Protein AF-A0A923TAJ0-F1 (afdb_monomer_lite)

Secondary structure (DSSP, 8-state):
-EEEEEEEEEEEE-S-SEESSGGG-EE-GGGEEEESEEEEETTEEEEE-TTS-EEE-TTSTT-TT----SSS-EEEEETTHHHHHHHHH-TTS-TTTT--SEEEE-S-S---HHHHTT-EEE--TTS-EEEEEEEE----HHHHHHHHT-TT--HHHHHHHHHHHTTTTT-EEEEE--SS-EEEETT-EEEE--

Sequence (194 aa):
MKYLGEIARLQIQRGGLTIGSGPTRYFDPAALLVVDEMFLTTGGACAPAADDSCLLDVHHAAHPFTRSRCENTLCFGFSRHYDALRARFGESFTFGCAAENIIIDGPAPRITQADVAAGLIIETADGPAPLSNVVVAAPCMPSSKFALREPAASTEAIKSAMQFMDHGIRGFYCNFTGPKAVTICRGAKVYASV

pLDDT: mean 93.97, std 4.81, range [74.69, 98.69]

Radius of gyration: 16.15 Å; chains: 1; bounding box: 40×41×42 Å

Structure (mmCIF, N/CA/C/O backbone):
data_AF-A0A923TAJ0-F1
#
_entry.id   AF-A0A923TAJ0-F1
#
loop_
_atom_site.group_PDB
_atom_site.id
_atom_site.type_symbol
_atom_site.label_atom_id
_atom_site.label_alt_id
_atom_site.label_comp_id
_atom_site.label_asym_id
_atom_site.label_entity_id
_atom_site.label_seq_id
_atom_site.pdbx_PDB_ins_code
_atom_site.Cartn_x
_atom_site.Cartn_y
_atom_site.Cartn_z
_atom_site.occupancy
_atom_site.B_iso_or_equiv
_atom_site.auth_seq_id
_atom_site.auth_comp_id
_atom_site.auth_asym_id
_atom_site.auth_atom_id
_atom_site.pdbx_PDB_model_num
ATOM 1 N N . MET A 1 1 ? -12.554 14.409 10.999 1.00 85.88 1 MET A N 1
ATOM 2 C CA . MET 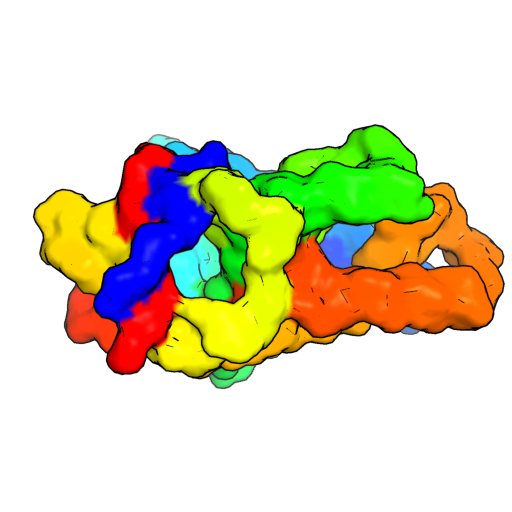A 1 1 ? -12.253 13.228 10.162 1.00 85.88 1 MET A CA 1
ATOM 3 C C . MET A 1 1 ? -12.867 13.432 8.785 1.00 85.88 1 MET A C 1
ATOM 5 O O . MET A 1 1 ? -14.004 13.889 8.716 1.00 85.88 1 MET A O 1
ATOM 9 N N . LYS A 1 2 ? -12.131 13.146 7.706 1.00 95.19 2 LYS A N 1
ATOM 10 C CA . LYS A 1 2 ? -12.600 13.261 6.308 1.00 95.19 2 LYS A CA 1
ATOM 11 C C . LYS A 1 2 ? -12.689 11.863 5.706 1.00 95.19 2 LYS A C 1
ATOM 13 O O . LYS A 1 2 ? -11.705 11.137 5.759 1.00 95.19 2 LYS A O 1
ATOM 18 N N . TYR A 1 3 ? -13.836 11.489 5.147 1.00 97.69 3 TYR A N 1
ATOM 19 C CA . TYR A 1 3 ? -13.997 10.182 4.504 1.00 97.69 3 TYR A CA 1
ATOM 20 C C . TYR A 1 3 ? -13.082 10.054 3.281 1.00 97.69 3 TYR A C 1
ATOM 22 O O . TYR A 1 3 ? -13.038 10.959 2.445 1.00 97.69 3 TYR A O 1
ATOM 30 N N . LEU A 1 4 ? -12.350 8.942 3.193 1.00 98.25 4 LEU A N 1
ATOM 31 C CA . LEU A 1 4 ? -11.430 8.653 2.093 1.00 98.25 4 LEU A CA 1
ATOM 32 C C . LEU A 1 4 ? -11.921 7.523 1.194 1.00 98.25 4 LEU A C 1
ATOM 34 O O . LEU A 1 4 ? -11.573 7.529 0.017 1.00 98.25 4 LEU A O 1
ATOM 38 N N . GLY A 1 5 ? -12.712 6.585 1.717 1.00 98.50 5 GLY A N 1
ATOM 39 C CA . GLY A 1 5 ? -13.169 5.422 0.963 1.00 98.50 5 GLY A CA 1
ATOM 40 C C . GLY A 1 5 ? -13.330 4.170 1.818 1.00 98.50 5 GLY A C 1
ATOM 41 O O . GLY A 1 5 ? -13.371 4.245 3.046 1.00 98.50 5 GLY A O 1
ATOM 42 N N . GLU A 1 6 ? -13.370 3.018 1.158 1.00 98.62 6 GLU A N 1
ATOM 43 C CA . GLU A 1 6 ? -13.444 1.692 1.778 1.00 98.62 6 GLU A CA 1
ATOM 44 C C . GLU A 1 6 ? -12.223 0.853 1.401 1.00 98.62 6 GLU A C 1
ATOM 46 O O . GLU A 1 6 ? -11.610 1.052 0.351 1.00 98.62 6 GLU A O 1
ATOM 51 N N . ILE A 1 7 ? -11.861 -0.120 2.233 1.00 98.69 7 ILE A N 1
ATOM 52 C CA . ILE A 1 7 ? -10.794 -1.066 1.900 1.00 98.69 7 ILE A CA 1
ATOM 53 C C . ILE A 1 7 ? -11.249 -1.958 0.741 1.00 98.69 7 ILE A C 1
ATOM 55 O O . ILE A 1 7 ? -12.083 -2.843 0.911 1.00 98.69 7 ILE A O 1
ATOM 59 N N . ALA A 1 8 ? -10.655 -1.780 -0.434 1.00 98.31 8 ALA A N 1
ATOM 60 C CA . ALA A 1 8 ? -10.926 -2.598 -1.612 1.00 98.31 8 ALA A CA 1
ATOM 61 C C . ALA A 1 8 ? -10.090 -3.882 -1.648 1.00 98.31 8 ALA A C 1
ATOM 63 O O . ALA A 1 8 ? -10.518 -4.890 -2.213 1.00 98.31 8 ALA A O 1
ATOM 64 N N . ARG A 1 9 ? -8.891 -3.862 -1.055 1.00 98.38 9 ARG A N 1
ATOM 65 C CA . ARG A 1 9 ? -8.019 -5.037 -0.959 1.00 98.38 9 ARG A CA 1
ATOM 66 C C . ARG A 1 9 ? -7.132 -4.979 0.274 1.00 98.38 9 ARG A C 1
ATOM 68 O O . ARG A 1 9 ? -6.585 -3.925 0.597 1.00 98.38 9 ARG A O 1
ATOM 75 N N . LEU A 1 10 ? -6.945 -6.152 0.870 1.00 98.50 10 LEU A N 1
ATOM 76 C CA . LEU A 1 10 ? -5.897 -6.441 1.834 1.00 98.50 10 LEU A CA 1
ATOM 77 C C . LEU A 1 10 ? -4.928 -7.460 1.239 1.00 98.50 10 LEU A C 1
ATOM 79 O O . LEU A 1 10 ? -5.324 -8.350 0.482 1.00 98.50 10 LEU A O 1
ATOM 83 N N . GLN A 1 11 ? -3.650 -7.322 1.564 1.00 97.88 11 GLN A N 1
ATOM 84 C CA . GLN A 1 11 ? -2.633 -8.297 1.194 1.00 97.88 11 GLN A CA 1
ATOM 85 C C . GLN A 1 11 ? -1.453 -8.264 2.169 1.00 97.88 11 GLN A C 1
ATOM 87 O O . GLN A 1 11 ? -1.118 -7.228 2.745 1.00 97.88 11 GLN A O 1
ATOM 92 N N . ILE A 1 12 ? -0.802 -9.410 2.328 1.00 96.88 12 ILE A N 1
ATOM 93 C CA . ILE A 1 12 ? 0.436 -9.552 3.094 1.00 96.88 12 ILE A CA 1
ATOM 94 C C . ILE A 1 12 ? 1.600 -9.865 2.158 1.00 96.88 12 ILE A C 1
ATOM 96 O O . ILE A 1 12 ? 1.469 -10.606 1.179 1.00 96.88 12 ILE A O 1
ATOM 100 N N . GLN A 1 13 ? 2.764 -9.308 2.464 1.00 96.31 13 GLN A N 1
ATOM 101 C CA . GLN A 1 13 ? 4.005 -9.594 1.770 1.00 96.31 13 GLN A CA 1
ATOM 102 C C . GLN A 1 13 ? 4.762 -10.686 2.530 1.00 96.31 13 GLN A C 1
ATOM 104 O O . GLN A 1 13 ? 5.346 -10.431 3.573 1.00 96.31 13 GLN A O 1
ATOM 109 N N . ARG A 1 14 ? 4.809 -11.907 1.991 1.00 94.94 14 ARG A N 1
ATOM 110 C CA . ARG A 1 14 ? 5.393 -13.080 2.679 1.00 94.94 14 ARG A CA 1
ATOM 111 C C . ARG A 1 14 ? 6.926 -13.142 2.638 1.00 94.94 14 ARG A C 1
ATOM 113 O O . ARG A 1 14 ? 7.536 -14.040 3.206 1.00 94.94 14 ARG A O 1
ATOM 120 N N . GLY A 1 15 ? 7.564 -12.240 1.897 1.00 94.00 15 GLY A N 1
ATOM 121 C CA . GLY A 1 15 ? 9.004 -12.264 1.662 1.00 94.00 15 GLY A CA 1
ATOM 122 C C . GLY A 1 15 ? 9.500 -11.024 0.927 1.00 94.00 15 GLY A C 1
ATOM 123 O O . GLY A 1 15 ? 8.744 -10.104 0.630 1.00 94.00 15 GLY A O 1
ATOM 124 N N . GLY A 1 16 ? 10.799 -10.965 0.641 1.00 92.81 16 GLY A N 1
ATOM 125 C CA . GLY A 1 16 ? 11.367 -9.846 -0.111 1.00 92.81 16 GLY A CA 1
ATOM 126 C C . GLY A 1 16 ? 10.893 -9.838 -1.566 1.00 92.81 16 GLY A C 1
ATOM 127 O O . GLY A 1 16 ? 10.978 -10.858 -2.237 1.00 92.81 16 GLY A O 1
ATOM 128 N N . LEU A 1 17 ? 10.466 -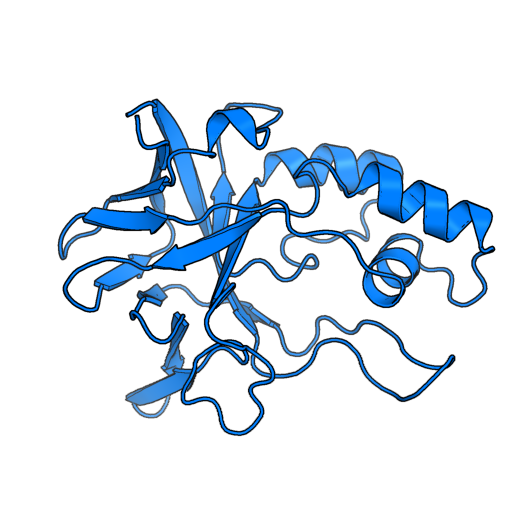8.676 -2.067 1.00 93.62 17 LEU A N 1
ATOM 129 C CA . LEU A 1 17 ? 10.053 -8.510 -3.471 1.00 93.62 17 LEU A CA 1
ATOM 130 C C . LEU A 1 17 ? 11.205 -8.143 -4.402 1.00 93.62 17 LEU A C 1
ATOM 132 O O . LEU A 1 17 ? 11.042 -8.132 -5.611 1.00 93.62 17 LEU A O 1
ATOM 136 N N . THR A 1 18 ? 12.373 -7.795 -3.860 1.00 92.44 18 THR A N 1
ATOM 137 C CA . THR A 1 18 ? 13.578 -7.573 -4.666 1.00 92.44 18 THR A CA 1
ATOM 138 C C . THR A 1 18 ? 14.440 -8.825 -4.629 1.00 92.44 18 THR A C 1
ATOM 140 O O . THR A 1 18 ? 15.039 -9.133 -3.595 1.00 92.44 18 THR A O 1
ATOM 143 N N . ILE A 1 19 ? 14.513 -9.515 -5.762 1.00 91.56 19 ILE A N 1
ATOM 144 C CA . ILE A 1 19 ? 15.234 -10.774 -5.942 1.00 91.56 19 ILE A CA 1
ATOM 145 C C . ILE A 1 19 ? 16.579 -10.503 -6.621 1.00 91.56 19 ILE A C 1
ATOM 147 O O . ILE A 1 19 ? 16.687 -9.614 -7.463 1.00 91.56 19 ILE A O 1
ATOM 151 N N . GLY A 1 20 ? 17.614 -11.261 -6.251 1.00 90.69 20 GLY A N 1
ATOM 152 C CA . GLY A 1 20 ? 18.967 -11.136 -6.806 1.00 90.69 20 GLY A CA 1
ATOM 153 C C . GLY A 1 20 ? 19.894 -10.190 -6.030 1.00 90.69 20 GLY A C 1
ATOM 154 O O . GLY A 1 20 ? 19.606 -9.756 -4.910 1.00 90.69 20 GLY A O 1
ATOM 155 N N . SER A 1 21 ? 21.051 -9.871 -6.616 1.00 87.19 21 SER A N 1
ATOM 156 C CA . SER A 1 21 ? 22.113 -9.083 -5.977 1.00 87.19 21 SER A CA 1
ATOM 157 C C . SER A 1 21 ? 22.723 -8.050 -6.933 1.00 87.19 21 SER A C 1
ATOM 159 O O . SER A 1 21 ? 22.729 -8.216 -8.147 1.00 87.19 21 SER A O 1
ATOM 161 N N . GLY A 1 22 ? 23.198 -6.930 -6.377 1.00 84.56 22 GLY A N 1
ATOM 162 C CA . GLY A 1 22 ? 23.819 -5.856 -7.157 1.00 84.56 22 GLY A CA 1
ATOM 163 C C . GLY A 1 22 ? 22.955 -5.370 -8.341 1.00 84.56 22 GLY A C 1
ATOM 164 O O . GLY A 1 22 ? 21.778 -5.058 -8.135 1.00 84.56 22 GLY A O 1
ATOM 165 N N . PRO A 1 23 ? 23.517 -5.277 -9.562 1.00 80.75 23 PRO A N 1
ATOM 166 C CA . PRO A 1 23 ? 22.832 -4.721 -10.730 1.00 80.75 23 PRO A CA 1
ATOM 167 C C . PRO A 1 23 ? 21.787 -5.657 -11.355 1.00 80.75 23 PRO A C 1
ATOM 169 O O . PRO A 1 23 ? 20.963 -5.188 -12.138 1.00 80.75 23 PRO A O 1
ATOM 172 N N . THR A 1 24 ? 21.785 -6.951 -11.014 1.00 84.31 24 THR A N 1
ATOM 173 C CA . THR A 1 24 ? 20.827 -7.940 -11.545 1.00 84.31 24 THR A CA 1
ATOM 174 C C . THR A 1 24 ? 19.555 -8.047 -10.705 1.00 84.31 24 THR A C 1
ATOM 176 O O . THR A 1 24 ? 18.713 -8.906 -10.958 1.00 84.31 24 THR A O 1
ATOM 179 N N . ARG A 1 25 ? 19.397 -7.174 -9.699 1.00 89.50 25 ARG A N 1
ATOM 180 C CA . ARG A 1 25 ? 18.191 -7.120 -8.872 1.00 89.50 25 ARG A CA 1
ATOM 181 C C . ARG A 1 25 ? 16.963 -6.783 -9.711 1.00 89.50 25 ARG A C 1
ATOM 183 O O . ARG A 1 25 ? 16.969 -5.791 -10.439 1.00 89.50 25 ARG A O 1
ATOM 190 N N . TYR A 1 26 ? 15.896 -7.546 -9.522 1.00 90.31 26 TYR A N 1
ATOM 191 C CA . TYR A 1 26 ? 14.595 -7.294 -10.136 1.00 90.31 26 TYR A CA 1
ATOM 192 C C . TYR A 1 26 ? 13.481 -7.374 -9.096 1.00 90.31 26 TYR A C 1
ATOM 194 O O . TYR A 1 26 ? 13.664 -7.933 -8.014 1.00 90.31 26 TYR A O 1
ATOM 202 N N . PHE A 1 27 ? 12.347 -6.754 -9.412 1.00 92.69 27 PHE A N 1
ATOM 203 C CA . PHE A 1 27 ? 11.163 -6.785 -8.566 1.00 92.69 27 PHE A CA 1
ATOM 204 C C . PHE A 1 27 ? 10.224 -7.907 -9.022 1.00 92.69 27 PHE A C 1
ATOM 206 O O . PHE A 1 27 ? 9.927 -8.007 -10.212 1.00 92.69 27 PHE A O 1
ATOM 213 N N . ASP A 1 28 ? 9.766 -8.723 -8.078 1.00 92.69 28 ASP A N 1
ATOM 214 C CA . ASP A 1 28 ? 8.832 -9.826 -8.290 1.00 92.69 28 ASP A CA 1
ATOM 215 C C . ASP A 1 28 ? 7.687 -9.752 -7.261 1.00 92.69 28 ASP A C 1
ATOM 217 O O . ASP A 1 28 ? 7.936 -9.912 -6.061 1.00 92.69 28 ASP A O 1
ATOM 221 N N . PRO A 1 29 ? 6.433 -9.510 -7.694 1.00 94.06 29 PRO A N 1
ATOM 222 C CA . PRO A 1 29 ? 5.281 -9.437 -6.803 1.00 94.06 29 PRO A CA 1
ATOM 223 C C . PRO A 1 29 ? 4.780 -10.805 -6.302 1.00 94.06 29 PRO A C 1
ATOM 225 O O . PRO A 1 29 ? 3.841 -10.829 -5.511 1.00 94.06 29 PRO A O 1
ATOM 228 N N . ALA A 1 30 ? 5.362 -11.942 -6.707 1.00 94.50 30 ALA A N 1
ATOM 229 C CA . ALA A 1 30 ? 4.846 -13.281 -6.388 1.00 94.50 30 ALA A CA 1
ATOM 230 C C . ALA A 1 30 ? 4.731 -13.594 -4.879 1.00 94.50 30 ALA A C 1
ATOM 232 O O . ALA A 1 30 ? 3.941 -14.450 -4.470 1.00 94.50 30 ALA A O 1
ATOM 233 N N . ALA A 1 31 ? 5.494 -12.906 -4.022 1.00 94.94 31 ALA A N 1
ATOM 234 C CA . ALA A 1 31 ? 5.396 -13.086 -2.572 1.00 94.94 31 ALA A CA 1
ATOM 235 C C . ALA A 1 31 ? 4.168 -12.395 -1.945 1.00 94.94 31 ALA A C 1
ATOM 237 O O . ALA A 1 31 ? 3.860 -12.672 -0.782 1.00 94.94 31 ALA A O 1
ATOM 238 N N . LEU A 1 32 ? 3.459 -11.538 -2.686 1.00 97.06 32 LEU A N 1
ATOM 239 C CA . LEU A 1 32 ? 2.220 -10.903 -2.242 1.00 97.06 32 LEU A CA 1
ATOM 240 C C . LEU A 1 32 ? 1.083 -11.928 -2.212 1.00 97.06 32 LEU A C 1
ATOM 242 O O . LEU A 1 32 ? 0.883 -12.683 -3.163 1.00 97.06 32 LEU A O 1
ATOM 246 N N . LEU A 1 33 ? 0.334 -11.951 -1.115 1.00 96.62 33 LEU A N 1
ATOM 247 C CA . LEU A 1 33 ? -0.833 -12.805 -0.938 1.00 96.62 33 LEU A CA 1
ATOM 248 C C . LEU A 1 33 ? -2.028 -11.941 -0.551 1.00 96.62 33 LEU A C 1
ATOM 250 O O . LEU A 1 33 ? -1.994 -11.268 0.475 1.00 96.62 33 LEU A O 1
ATOM 254 N N . VAL A 1 34 ? -3.071 -11.971 -1.378 1.00 97.31 34 VAL A N 1
ATOM 255 C CA . VAL A 1 34 ? -4.351 -11.318 -1.079 1.00 97.31 34 VAL A CA 1
ATOM 256 C C . VAL A 1 34 ? -5.053 -12.078 0.040 1.00 97.31 34 VAL A C 1
ATOM 258 O O . VAL A 1 34 ? -5.078 -13.307 0.026 1.00 97.31 34 VAL A O 1
ATOM 261 N N . VAL A 1 35 ? -5.622 -11.335 0.986 1.00 96.19 35 VAL A N 1
ATOM 262 C CA . VAL A 1 35 ? -6.356 -11.862 2.142 1.00 96.19 35 VAL A CA 1
ATOM 263 C C . VAL A 1 35 ? -7.665 -11.090 2.312 1.00 96.19 35 VAL A C 1
ATOM 265 O O . VAL A 1 35 ? -7.768 -9.944 1.872 1.00 96.19 35 VAL A O 1
ATOM 268 N N . ASP A 1 36 ? -8.669 -11.708 2.931 1.00 93.56 36 ASP A N 1
ATOM 269 C CA . ASP A 1 36 ? -9.959 -11.052 3.195 1.00 93.56 36 ASP A CA 1
ATOM 270 C C . ASP A 1 36 ? -9.946 -10.227 4.492 1.00 93.56 36 ASP A C 1
ATOM 272 O O . ASP A 1 36 ? -10.652 -9.217 4.603 1.00 93.56 36 ASP A O 1
ATOM 276 N N . GLU A 1 37 ? -9.092 -10.619 5.438 1.00 94.81 37 GLU A N 1
ATOM 277 C CA . GLU A 1 37 ? -8.889 -9.959 6.723 1.00 94.81 37 GLU A CA 1
ATOM 278 C C . GLU A 1 37 ? -7.409 -9.894 7.109 1.00 94.81 37 GLU A C 1
ATOM 280 O O . GLU A 1 37 ? -6.580 -10.690 6.661 1.00 94.81 37 GLU A O 1
ATOM 285 N N . MET A 1 38 ? -7.076 -8.906 7.933 1.00 96.88 38 MET A N 1
ATOM 286 C CA . MET A 1 38 ? -5.723 -8.639 8.399 1.00 96.88 38 MET A CA 1
ATOM 287 C C . MET A 1 38 ? -5.761 -8.191 9.856 1.00 96.88 38 MET A C 1
ATOM 289 O O . MET A 1 38 ? -6.517 -7.296 10.229 1.00 96.88 38 MET A O 1
ATOM 293 N N . PHE A 1 39 ? -4.893 -8.782 10.664 1.00 96.00 39 PHE A N 1
ATOM 294 C CA . PHE A 1 39 ? -4.646 -8.386 12.038 1.00 96.00 39 PHE A CA 1
ATOM 295 C C . PHE A 1 39 ? -3.554 -7.324 12.067 1.00 96.00 39 PHE A C 1
ATOM 297 O O . PHE A 1 39 ? -2.410 -7.565 11.670 1.00 96.00 39 PHE A O 1
ATOM 304 N N . LEU A 1 40 ? -3.903 -6.138 12.554 1.00 96.62 40 LEU A N 1
ATOM 305 C CA . LEU A 1 40 ? -2.953 -5.068 12.804 1.00 96.62 40 LEU A CA 1
ATOM 306 C C . LEU A 1 40 ? -2.459 -5.144 14.244 1.00 96.62 40 LEU A C 1
ATOM 308 O O . LEU A 1 40 ? -3.246 -5.155 15.190 1.00 96.62 40 LEU A O 1
ATOM 312 N N . THR A 1 41 ? -1.141 -5.153 14.406 1.00 94.75 41 THR A N 1
ATOM 313 C CA . THR A 1 41 ? -0.463 -5.052 15.698 1.00 94.75 41 THR A CA 1
ATOM 314 C C . THR A 1 41 ? 0.551 -3.913 15.657 1.00 94.75 41 THR A C 1
ATOM 316 O O . THR A 1 41 ? 0.924 -3.429 14.586 1.00 94.75 41 THR A O 1
ATOM 319 N N . THR A 1 42 ? 1.048 -3.486 16.818 1.00 93.69 42 THR A N 1
ATOM 320 C CA . THR A 1 42 ? 2.152 -2.512 16.881 1.00 93.69 42 THR A CA 1
ATOM 321 C C . THR A 1 42 ? 3.443 -3.055 16.256 1.00 93.69 42 THR A C 1
ATOM 323 O O . THR A 1 42 ? 4.299 -2.278 15.839 1.00 93.69 42 THR A O 1
ATOM 326 N N . GLY A 1 43 ? 3.572 -4.382 16.132 1.00 93.44 43 GLY A N 1
ATOM 327 C CA . GLY A 1 43 ? 4.666 -5.047 15.429 1.00 93.44 43 GLY A CA 1
ATOM 328 C C . GLY A 1 43 ? 4.517 -5.066 13.905 1.00 93.44 43 GLY A C 1
ATOM 329 O O . GLY A 1 43 ? 5.512 -5.302 13.227 1.00 93.44 43 GLY A O 1
ATOM 330 N N . GLY A 1 44 ? 3.325 -4.802 13.361 1.00 95.50 44 GLY A N 1
ATOM 331 C CA . GLY A 1 44 ? 3.005 -4.853 11.930 1.00 95.50 44 GLY A CA 1
ATOM 332 C C . GLY A 1 44 ? 1.747 -5.672 11.627 1.00 95.50 44 GLY A C 1
ATOM 333 O O . GLY A 1 44 ? 0.988 -6.020 12.533 1.00 95.50 44 GLY A O 1
ATOM 334 N N . ALA A 1 45 ? 1.538 -5.989 10.349 1.00 96.94 45 ALA A N 1
ATOM 335 C CA . ALA A 1 45 ? 0.418 -6.814 9.895 1.00 96.94 45 ALA A CA 1
ATOM 336 C C . ALA A 1 45 ? 0.702 -8.319 9.997 1.00 96.94 45 ALA A C 1
ATOM 338 O O . ALA A 1 45 ? 1.819 -8.781 9.742 1.00 96.94 45 ALA A O 1
ATOM 339 N N . CYS A 1 46 ? -0.345 -9.089 10.276 1.00 96.19 46 CYS A N 1
ATOM 340 C CA . CYS A 1 46 ? -0.402 -10.510 9.966 1.00 96.19 46 CYS A CA 1
ATOM 341 C C . CYS A 1 46 ? -1.801 -10.896 9.463 1.00 96.19 46 CYS A C 1
ATOM 343 O O . CYS A 1 46 ? -2.737 -10.103 9.552 1.00 96.19 46 CYS A O 1
ATOM 345 N N . ALA A 1 47 ? -1.945 -12.078 8.877 1.00 95.12 47 ALA A N 1
ATOM 346 C CA . ALA A 1 47 ? -3.227 -12.594 8.404 1.00 95.12 47 ALA A CA 1
ATOM 347 C C . ALA A 1 47 ? -3.399 -14.060 8.819 1.00 95.12 47 ALA A C 1
ATOM 349 O O . ALA A 1 47 ? -2.390 -14.760 8.949 1.00 95.12 47 ALA A O 1
ATOM 350 N N . PRO A 1 48 ? -4.635 -14.541 9.014 1.00 90.62 48 PRO A N 1
ATOM 351 C CA . PRO A 1 48 ? -4.874 -15.946 9.323 1.00 90.62 48 PRO A CA 1
ATOM 352 C C . PRO A 1 48 ? -4.348 -16.861 8.208 1.00 90.62 48 PRO A C 1
ATOM 354 O O . PRO A 1 48 ? -4.460 -16.561 7.015 1.00 90.62 48 PRO A O 1
ATOM 357 N N . ALA A 1 49 ? -3.771 -17.987 8.608 1.00 86.69 49 ALA A N 1
ATOM 358 C CA . ALA A 1 49 ? -3.402 -19.095 7.742 1.00 86.69 49 ALA A CA 1
ATOM 359 C C . ALA A 1 49 ? -4.464 -20.206 7.800 1.00 86.69 49 ALA A C 1
ATOM 361 O O . ALA A 1 49 ? -5.350 -20.201 8.649 1.00 86.69 49 ALA A O 1
ATOM 362 N N . ALA A 1 50 ? -4.353 -21.196 6.911 1.00 82.69 50 ALA A N 1
ATOM 363 C CA . ALA A 1 50 ? -5.272 -22.339 6.880 1.00 82.69 50 ALA A CA 1
ATOM 364 C C . ALA A 1 50 ? -5.112 -23.310 8.070 1.00 82.69 50 ALA A C 1
ATOM 366 O O . ALA A 1 50 ? -5.987 -24.139 8.294 1.00 82.69 50 ALA A O 1
ATOM 367 N N . ASP A 1 51 ? -3.994 -23.241 8.792 1.00 85.56 51 ASP A N 1
ATOM 368 C CA . ASP A 1 51 ? -3.637 -24.108 9.921 1.00 85.56 51 ASP A CA 1
ATOM 369 C C . ASP A 1 51 ? -3.759 -23.392 11.280 1.00 85.56 51 ASP A C 1
ATOM 371 O O . ASP A 1 51 ? -3.043 -23.727 12.222 1.00 85.56 51 ASP A O 1
ATOM 375 N N . ASP A 1 52 ? -4.624 -22.376 11.363 1.00 78.56 52 ASP A N 1
ATOM 376 C CA . ASP A 1 52 ? -4.822 -21.498 12.527 1.00 78.56 52 ASP A CA 1
ATOM 377 C C . ASP A 1 52 ? -3.567 -20.708 12.966 1.00 78.56 52 ASP A C 1
ATOM 379 O O . ASP A 1 52 ? -3.584 -20.007 13.983 1.00 78.56 52 ASP A O 1
ATOM 383 N N . SER A 1 53 ? -2.470 -20.761 12.197 1.00 87.38 53 SER A N 1
ATOM 384 C CA . SER A 1 53 ? -1.304 -19.898 12.407 1.00 87.38 53 SER A CA 1
ATOM 385 C C . SER A 1 53 ? -1.525 -18.482 11.847 1.00 87.38 53 SER A C 1
ATOM 387 O O . SER A 1 53 ? -2.471 -18.235 11.097 1.00 87.38 53 SER A O 1
ATOM 389 N N . CYS A 1 54 ? -0.651 -17.523 12.200 1.00 90.81 54 CYS A N 1
ATOM 390 C CA . CYS A 1 54 ? -0.639 -16.201 11.556 1.00 90.81 54 CYS A CA 1
ATOM 391 C C . CYS A 1 54 ? 0.504 -16.104 10.542 1.00 90.81 54 CYS A C 1
ATOM 393 O O . CYS A 1 54 ? 1.681 -16.250 10.885 1.00 90.81 54 CYS A O 1
ATOM 395 N N . LEU A 1 55 ? 0.166 -15.766 9.301 1.00 94.94 55 LEU A N 1
ATOM 396 C CA . LEU A 1 55 ? 1.120 -15.358 8.282 1.00 94.94 55 LEU A CA 1
ATOM 397 C C . LEU A 1 55 ? 1.556 -13.922 8.565 1.00 94.94 55 LEU A C 1
ATOM 399 O O . LEU A 1 55 ? 0.794 -12.975 8.370 1.00 94.94 55 LEU A O 1
ATOM 403 N N . LEU A 1 56 ? 2.790 -13.761 9.032 1.00 95.88 56 LEU A N 1
ATOM 404 C CA . LEU A 1 56 ? 3.375 -12.448 9.275 1.00 95.88 56 LEU A CA 1
ATOM 405 C C . LEU A 1 56 ? 3.719 -11.762 7.948 1.00 95.88 56 LEU A C 1
ATOM 407 O O . LEU A 1 56 ? 4.310 -12.377 7.058 1.00 95.88 56 LEU A O 1
ATOM 411 N N . ASP A 1 57 ? 3.415 -10.470 7.836 1.00 97.25 57 ASP A N 1
ATOM 412 C CA . ASP A 1 57 ? 4.025 -9.640 6.800 1.00 97.25 57 ASP A CA 1
ATOM 413 C C . ASP A 1 57 ? 5.543 -9.567 7.030 1.00 97.25 57 ASP A C 1
ATOM 415 O O . ASP A 1 57 ? 6.012 -9.539 8.168 1.00 97.25 57 ASP A O 1
ATOM 419 N N . VAL A 1 58 ? 6.343 -9.512 5.968 1.00 95.75 58 VAL A N 1
ATOM 420 C CA . VAL A 1 58 ? 7.806 -9.457 6.071 1.00 95.75 58 VAL A CA 1
ATOM 421 C C . VAL A 1 58 ? 8.295 -8.217 6.819 1.00 95.75 58 VAL A C 1
ATOM 423 O O . VAL A 1 58 ? 9.398 -8.234 7.361 1.00 95.75 58 VAL A O 1
ATOM 426 N N . HIS A 1 59 ? 7.500 -7.144 6.873 1.00 95.56 59 HIS A N 1
ATOM 427 C CA . HIS A 1 59 ? 7.815 -5.943 7.645 1.00 95.56 59 HIS A CA 1
ATOM 428 C C . HIS A 1 59 ? 7.418 -6.053 9.120 1.00 95.56 59 HIS A C 1
ATOM 430 O O . HIS A 1 59 ? 7.787 -5.171 9.902 1.00 95.56 59 HIS A O 1
ATOM 436 N N . HIS A 1 60 ? 6.719 -7.122 9.512 1.00 95.94 60 HIS A N 1
ATOM 437 C CA . HIS A 1 60 ? 6.385 -7.399 10.900 1.00 95.94 60 HIS A CA 1
ATOM 438 C C . HIS A 1 60 ? 7.662 -7.634 11.723 1.00 95.94 60 HIS A C 1
ATOM 440 O O . HIS A 1 60 ? 8.575 -8.344 11.295 1.00 95.94 60 HIS A O 1
ATOM 446 N N . ALA A 1 61 ? 7.726 -7.071 12.930 1.00 94.56 61 ALA A N 1
ATOM 447 C CA . ALA A 1 61 ? 8.907 -7.111 13.799 1.00 94.56 61 ALA A CA 1
ATOM 448 C C . ALA A 1 61 ? 9.361 -8.540 14.152 1.00 94.56 61 ALA A C 1
ATOM 450 O O . ALA A 1 61 ? 10.551 -8.813 14.261 1.00 94.56 61 ALA A O 1
ATOM 451 N N . ALA A 1 62 ? 8.404 -9.456 14.305 1.00 93.62 62 ALA A N 1
ATOM 452 C CA . ALA A 1 62 ? 8.663 -10.868 14.596 1.00 93.62 62 ALA A CA 1
ATOM 453 C C . ALA A 1 62 ? 8.943 -11.738 13.352 1.00 93.62 62 ALA A C 1
ATOM 455 O O . ALA A 1 62 ? 9.177 -12.936 13.494 1.00 93.62 62 ALA A O 1
ATOM 456 N N . HIS A 1 63 ? 8.893 -11.187 12.132 1.00 94.44 63 HIS A N 1
ATOM 457 C CA . HIS A 1 63 ? 9.125 -11.990 10.933 1.00 94.44 63 HIS A CA 1
ATOM 458 C C . HIS A 1 63 ? 10.617 -12.379 10.835 1.00 94.44 63 HIS A C 1
ATOM 460 O O . HIS A 1 63 ? 11.474 -11.495 10.859 1.00 94.44 63 HIS A O 1
ATOM 466 N N . PRO A 1 64 ? 10.972 -13.668 10.656 1.00 92.69 64 PRO A N 1
ATOM 467 C CA . PRO A 1 64 ? 12.362 -14.142 10.742 1.00 92.69 64 PRO A CA 1
ATOM 468 C C . PRO A 1 64 ? 13.292 -13.538 9.681 1.00 92.69 64 PRO A C 1
ATOM 470 O O . PRO A 1 64 ? 14.500 -13.444 9.881 1.00 92.69 64 PRO A O 1
ATOM 473 N N . PHE A 1 65 ? 12.727 -13.106 8.553 1.00 90.88 65 PHE A N 1
ATOM 474 C CA . PHE A 1 65 ? 13.455 -12.445 7.465 1.00 90.88 65 PHE A CA 1
ATOM 475 C C . PHE A 1 65 ? 13.207 -10.934 7.387 1.00 90.88 65 PHE A C 1
ATOM 477 O O . PHE A 1 65 ? 13.455 -10.329 6.340 1.00 90.88 65 PHE A O 1
ATOM 484 N N . THR A 1 66 ? 12.676 -10.321 8.452 1.00 90.88 66 THR A N 1
ATOM 485 C CA . THR A 1 66 ? 12.410 -8.882 8.454 1.00 90.88 66 THR A CA 1
ATOM 486 C C . THR A 1 66 ? 13.691 -8.083 8.250 1.00 90.88 66 THR A C 1
ATOM 488 O O . THR A 1 66 ? 14.753 -8.382 8.795 1.00 90.88 66 THR A O 1
ATOM 491 N N . ARG A 1 67 ? 13.584 -7.042 7.428 1.00 86.00 67 ARG A N 1
ATOM 492 C CA . ARG A 1 67 ? 14.588 -5.972 7.316 1.00 86.00 67 ARG A CA 1
ATOM 493 C C . ARG A 1 67 ? 14.053 -4.649 7.861 1.00 86.00 67 ARG A C 1
ATOM 495 O O . ARG A 1 67 ? 14.734 -3.629 7.767 1.00 86.00 67 ARG A O 1
ATOM 502 N N . SER A 1 68 ? 12.822 -4.662 8.373 1.00 81.06 68 SER A N 1
ATOM 503 C CA . SER A 1 68 ? 12.165 -3.495 8.941 1.00 81.06 68 SER A CA 1
ATOM 504 C C . SER A 1 68 ? 12.862 -3.085 10.232 1.00 81.06 68 SER A C 1
ATOM 506 O O . SER A 1 68 ? 13.284 -3.927 11.021 1.00 81.06 68 SER A O 1
ATOM 508 N N . ARG A 1 69 ? 12.956 -1.774 10.457 1.00 80.06 69 ARG A N 1
ATOM 509 C CA . ARG A 1 69 ? 13.367 -1.183 11.740 1.00 80.06 69 ARG A CA 1
ATOM 510 C C . ARG A 1 69 ? 12.161 -0.726 12.567 1.00 80.06 69 ARG A C 1
ATOM 512 O O . ARG A 1 69 ? 12.296 0.132 13.425 1.00 80.06 69 ARG A O 1
ATOM 519 N N . CYS A 1 70 ? 10.981 -1.267 12.261 1.00 74.69 70 CYS A N 1
ATOM 520 C CA . CYS A 1 70 ? 9.686 -0.912 12.849 1.00 74.69 70 CYS A CA 1
ATOM 521 C C . CYS A 1 70 ? 9.194 0.519 12.556 1.00 74.69 70 CYS A C 1
ATOM 523 O O . CYS A 1 70 ? 8.195 0.949 13.116 1.00 74.69 70 CYS A O 1
ATOM 525 N N . GLU A 1 71 ? 9.843 1.241 11.643 1.00 75.25 71 GLU A N 1
ATOM 526 C CA . GLU A 1 71 ? 9.461 2.611 11.270 1.00 75.25 71 GLU A CA 1
ATOM 527 C C . GLU A 1 71 ? 8.358 2.642 10.199 1.00 75.25 71 GLU A C 1
ATOM 529 O O . GLU A 1 71 ? 7.541 3.548 10.195 1.00 75.25 71 GLU A O 1
ATOM 534 N N . ASN A 1 72 ? 8.277 1.621 9.337 1.00 80.19 72 ASN A N 1
ATOM 535 C CA . ASN A 1 72 ? 7.356 1.552 8.193 1.00 80.19 72 ASN A CA 1
ATOM 536 C C . ASN A 1 72 ? 6.743 0.148 8.093 1.00 80.19 72 ASN A C 1
ATOM 538 O O . ASN A 1 72 ? 7.035 -0.612 7.171 1.00 80.19 72 ASN A O 1
ATOM 542 N N . THR A 1 73 ? 5.980 -0.245 9.112 1.00 90.62 73 THR A N 1
ATOM 543 C CA . THR A 1 73 ? 5.477 -1.624 9.254 1.00 90.62 73 THR A CA 1
ATOM 544 C C . THR A 1 73 ? 4.280 -1.937 8.362 1.00 90.62 73 THR A C 1
ATOM 546 O O . THR A 1 73 ? 3.938 -3.107 8.211 1.00 90.62 73 THR A O 1
ATOM 549 N N . LEU A 1 74 ? 3.652 -0.911 7.782 1.00 96.56 74 LEU A N 1
ATOM 550 C CA . LEU A 1 74 ? 2.515 -1.026 6.877 1.00 96.56 74 LEU A CA 1
ATOM 551 C C . LEU A 1 74 ? 2.690 -0.097 5.681 1.00 96.56 74 LEU A C 1
ATOM 553 O O . LEU A 1 74 ? 3.296 0.972 5.786 1.00 96.56 74 LEU A O 1
ATOM 557 N N . CYS A 1 75 ? 2.083 -0.478 4.562 1.00 97.12 75 CYS A N 1
ATOM 558 C CA . CYS A 1 75 ? 1.917 0.381 3.403 1.00 97.12 75 CYS A CA 1
ATOM 559 C C . CYS A 1 75 ? 0.448 0.450 2.972 1.00 97.12 75 CYS A C 1
ATOM 561 O O . CYS A 1 75 ? -0.242 -0.568 2.952 1.00 97.12 75 CYS A O 1
ATOM 563 N N . PHE A 1 76 ? -0.031 1.630 2.583 1.00 98.44 76 PHE A N 1
ATOM 564 C CA . PHE A 1 76 ? -1.345 1.786 1.968 1.00 98.44 76 PHE A CA 1
ATOM 565 C C . PHE A 1 76 ? -1.295 2.618 0.686 1.00 98.44 76 PHE A C 1
ATOM 567 O O . PHE A 1 76 ? -0.393 3.431 0.482 1.00 98.44 76 PHE A O 1
ATOM 574 N N . GLY A 1 77 ? -2.291 2.429 -0.172 1.00 98.12 77 GLY A N 1
ATOM 575 C CA . GLY A 1 77 ? -2.464 3.168 -1.420 1.00 98.12 77 GLY A CA 1
ATOM 576 C C . GLY A 1 77 ? -3.935 3.349 -1.775 1.00 98.12 77 GLY A C 1
ATOM 577 O O . GLY A 1 77 ? -4.828 2.964 -1.016 1.00 98.12 77 GLY A O 1
ATOM 578 N N . PHE A 1 78 ? -4.190 3.937 -2.943 1.00 98.19 78 PHE A N 1
ATOM 579 C CA . PHE A 1 78 ? -5.541 4.246 -3.408 1.00 98.19 78 PHE A CA 1
ATOM 580 C C . PHE A 1 78 ? -5.807 3.647 -4.781 1.00 98.19 78 PHE A C 1
ATOM 582 O O . PHE A 1 78 ? -4.982 3.753 -5.689 1.00 98.19 78 PHE A O 1
ATOM 589 N N . SER A 1 79 ? -6.998 3.082 -4.961 1.00 97.00 79 SER A N 1
ATOM 590 C CA . SER A 1 79 ? -7.410 2.463 -6.221 1.00 97.00 79 SER A CA 1
ATOM 591 C C . SER A 1 79 ? -7.305 3.423 -7.405 1.00 97.00 79 SER A C 1
ATOM 593 O O . SER A 1 79 ? -6.756 3.066 -8.441 1.00 97.00 79 SER A O 1
ATOM 595 N N . ARG A 1 80 ? -7.742 4.674 -7.224 1.00 96.12 80 ARG A N 1
ATOM 596 C CA . ARG A 1 80 ? -7.741 5.723 -8.251 1.00 96.12 80 ARG A CA 1
ATOM 597 C C . ARG A 1 80 ? -6.341 6.112 -8.713 1.00 96.12 80 ARG A C 1
ATOM 599 O O . ARG A 1 80 ? -6.177 6.621 -9.816 1.00 96.12 80 ARG A O 1
ATOM 606 N N . HIS A 1 81 ? -5.304 5.843 -7.916 1.00 97.25 81 HIS A N 1
ATOM 607 C CA . HIS A 1 81 ? -3.925 6.104 -8.343 1.00 97.25 81 HIS A CA 1
ATOM 608 C C . HIS A 1 81 ? -3.470 5.089 -9.398 1.00 97.25 81 HIS A C 1
ATOM 610 O O . HIS A 1 81 ? -2.612 5.419 -10.219 1.00 97.25 81 HIS A O 1
ATOM 616 N N . TYR A 1 82 ? -4.093 3.904 -9.459 1.00 97.12 82 TYR A N 1
ATOM 617 C CA . TYR A 1 82 ? -3.833 2.932 -10.521 1.00 97.12 82 TYR A CA 1
ATOM 618 C C . TYR A 1 82 ? -4.271 3.426 -11.898 1.00 97.12 82 TYR A C 1
ATOM 620 O O . TYR A 1 82 ? -3.650 3.030 -12.879 1.00 97.12 82 TYR A O 1
ATOM 628 N N . ASP A 1 83 ? -5.255 4.323 -11.993 1.00 94.81 83 ASP A N 1
ATOM 629 C CA . ASP A 1 83 ? -5.650 4.915 -13.276 1.00 94.81 83 ASP A CA 1
ATOM 630 C C . ASP A 1 83 ? -4.486 5.735 -13.862 1.00 94.81 83 ASP A C 1
ATOM 632 O O . ASP A 1 83 ? -4.109 5.567 -15.022 1.00 94.81 83 ASP A O 1
ATOM 636 N N . ALA A 1 84 ? -3.828 6.551 -13.030 1.00 95.06 84 ALA A N 1
ATOM 637 C CA . ALA A 1 84 ? -2.643 7.312 -13.426 1.00 95.06 84 ALA A CA 1
ATOM 638 C C . ALA A 1 84 ? -1.428 6.407 -13.698 1.00 95.06 84 ALA A C 1
ATOM 640 O O . ALA A 1 84 ? -0.697 6.622 -14.668 1.00 95.06 84 ALA A O 1
ATOM 641 N N . LEU A 1 85 ? -1.215 5.380 -12.868 1.00 96.62 85 LEU A N 1
ATOM 642 C CA . LEU A 1 85 ? -0.128 4.415 -13.056 1.00 96.62 85 LEU A CA 1
ATOM 643 C C . LEU A 1 85 ? -0.288 3.642 -14.369 1.00 96.62 85 LEU A C 1
ATOM 645 O O . LEU A 1 85 ? 0.678 3.527 -15.118 1.00 96.62 85 LEU A O 1
ATOM 649 N N . ARG A 1 86 ? -1.496 3.179 -14.702 1.00 96.62 86 ARG A N 1
ATOM 650 C CA . ARG A 1 86 ? -1.781 2.477 -15.964 1.00 96.62 86 ARG A CA 1
ATOM 651 C C . ARG A 1 86 ? -1.718 3.402 -17.166 1.00 96.62 86 ARG A C 1
ATOM 653 O O . ARG A 1 86 ? -1.165 3.010 -18.187 1.00 96.62 86 ARG A O 1
ATOM 660 N N . ALA A 1 87 ? -2.174 4.648 -17.038 1.00 96.19 87 ALA A N 1
ATOM 661 C CA . ALA A 1 87 ? -1.997 5.640 -18.095 1.00 96.19 87 ALA A CA 1
ATOM 662 C C . ALA A 1 87 ? -0.509 5.870 -18.429 1.00 96.19 87 ALA A C 1
ATOM 664 O O . ALA A 1 87 ? -0.167 6.107 -19.586 1.00 96.19 87 ALA A O 1
ATOM 665 N N . ARG A 1 88 ? 0.388 5.775 -17.434 1.00 96.31 88 ARG A N 1
ATOM 666 C CA . ARG A 1 88 ? 1.834 5.968 -17.623 1.00 96.31 88 ARG A CA 1
ATOM 667 C C . ARG A 1 88 ? 2.589 4.702 -18.037 1.00 96.31 88 ARG A C 1
ATOM 669 O O . ARG A 1 88 ? 3.503 4.804 -18.855 1.00 96.31 88 ARG A O 1
ATOM 676 N N . PHE A 1 89 ? 2.262 3.558 -17.440 1.00 95.81 89 PHE A N 1
ATOM 677 C CA . PHE A 1 89 ? 3.038 2.310 -17.509 1.00 95.81 89 PHE A CA 1
ATOM 678 C C . PHE A 1 89 ? 2.301 1.155 -18.212 1.00 95.81 89 PHE A C 1
ATOM 680 O O . PHE A 1 89 ? 2.864 0.079 -18.409 1.00 95.81 89 PHE A O 1
ATOM 687 N N . GLY A 1 90 ? 1.050 1.373 -18.617 1.00 95.44 90 GLY A N 1
ATOM 688 C CA . GLY A 1 90 ? 0.195 0.394 -19.279 1.00 95.44 90 GLY A CA 1
ATOM 689 C C . GLY A 1 90 ? -0.592 -0.505 -18.320 1.00 95.44 90 GLY A C 1
ATOM 690 O O . GLY A 1 90 ? -0.324 -0.589 -17.121 1.00 95.44 90 GLY A O 1
ATOM 691 N N . GLU A 1 91 ? -1.556 -1.235 -18.884 1.00 93.00 91 GLU A N 1
ATOM 692 C CA . GLU A 1 91 ? -2.507 -2.103 -18.161 1.00 93.00 91 GLU A CA 1
ATOM 693 C C . GLU A 1 91 ? -1.855 -3.231 -17.351 1.00 93.00 91 GLU A C 1
ATOM 695 O O . GLU A 1 91 ? -2.425 -3.746 -16.392 1.00 93.00 91 GLU A O 1
ATOM 700 N N . SER A 1 92 ? -0.622 -3.598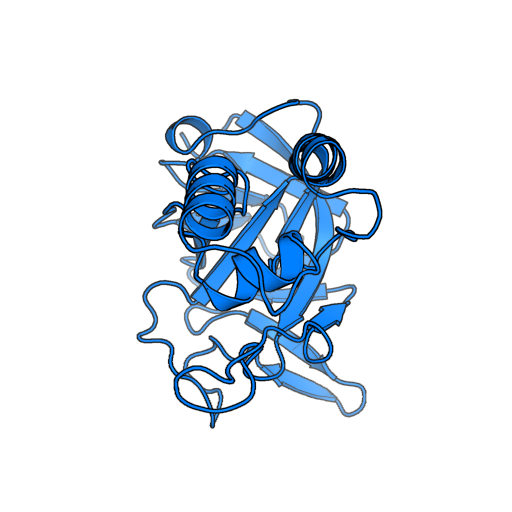 -17.693 1.00 87.94 92 SER A N 1
ATOM 701 C CA . SER A 1 92 ? 0.174 -4.560 -16.928 1.00 87.94 92 SER A CA 1
ATOM 702 C C . SER A 1 92 ? 0.563 -4.078 -15.528 1.00 87.94 92 SER A C 1
ATOM 704 O O . SER A 1 92 ? 1.018 -4.892 -14.727 1.00 87.94 92 SER A O 1
ATOM 706 N N . PHE A 1 93 ? 0.391 -2.790 -15.210 1.00 92.88 93 PHE A N 1
ATOM 707 C CA . PHE A 1 93 ? 0.491 -2.297 -13.839 1.00 92.88 93 PHE A CA 1
ATOM 708 C C . PHE A 1 93 ? -0.784 -2.683 -13.064 1.00 92.88 93 PHE A C 1
ATOM 710 O O . PHE A 1 93 ? -1.752 -1.923 -12.924 1.00 92.88 93 PHE A O 1
ATOM 717 N N . THR A 1 94 ? -0.819 -3.944 -12.634 1.00 92.88 94 THR A N 1
ATOM 718 C CA . THR A 1 94 ? -1.998 -4.581 -12.042 1.00 92.88 94 THR A CA 1
ATOM 719 C C . THR A 1 94 ? -2.260 -4.107 -10.618 1.00 92.88 94 THR A C 1
ATOM 721 O O . THR A 1 94 ? -1.341 -3.820 -9.863 1.00 92.88 94 THR A O 1
ATOM 724 N N . PHE A 1 95 ? -3.525 -4.107 -10.211 1.00 92.88 95 PHE A N 1
ATOM 725 C CA . PHE A 1 95 ? -3.939 -3.716 -8.862 1.00 92.88 95 PHE A CA 1
ATOM 726 C C . PHE A 1 95 ? -3.159 -4.469 -7.762 1.00 92.88 95 PHE A C 1
ATOM 728 O O . PHE A 1 95 ? -3.100 -5.699 -7.797 1.00 92.88 95 PHE A O 1
ATOM 735 N N . GLY A 1 96 ? -2.575 -3.743 -6.804 1.00 95.19 96 GLY A N 1
ATOM 736 C CA . GLY A 1 96 ? -1.785 -4.258 -5.674 1.00 95.19 96 GLY A CA 1
ATOM 737 C C . GLY A 1 96 ? -0.325 -4.607 -5.966 1.00 95.19 96 GLY A C 1
ATOM 738 O O . GLY A 1 96 ? 0.401 -4.992 -5.047 1.00 95.19 96 GLY A O 1
ATOM 739 N N . CYS A 1 97 ? 0.149 -4.470 -7.211 1.00 95.12 97 CYS A N 1
ATOM 740 C CA . CYS A 1 97 ? 1.545 -4.780 -7.539 1.00 95.12 97 CYS A CA 1
ATOM 741 C C . CYS A 1 97 ? 2.546 -3.777 -6.954 1.00 95.12 97 CYS A C 1
ATOM 743 O O . CYS A 1 97 ? 3.744 -4.057 -6.944 1.00 95.12 97 CYS A O 1
ATOM 745 N N . ALA A 1 98 ? 2.083 -2.626 -6.457 1.00 94.00 98 ALA A N 1
ATOM 746 C CA . ALA A 1 98 ? 2.933 -1.682 -5.749 1.00 94.00 98 ALA A CA 1
ATOM 747 C C . ALA A 1 98 ? 3.257 -2.133 -4.314 1.00 94.00 98 ALA A C 1
ATOM 749 O O . ALA A 1 98 ? 4.031 -1.445 -3.655 1.00 94.00 98 ALA A O 1
ATOM 750 N N . ALA A 1 99 ? 2.797 -3.314 -3.878 1.00 95.31 99 ALA A N 1
ATOM 751 C CA . ALA A 1 99 ? 3.094 -3.923 -2.579 1.00 95.31 99 ALA A CA 1
ATOM 752 C C . ALA A 1 99 ? 2.527 -3.153 -1.379 1.00 95.31 99 ALA A C 1
ATOM 754 O O . ALA A 1 99 ? 3.141 -3.078 -0.317 1.00 95.31 99 ALA A O 1
ATOM 755 N N . GLU A 1 100 ? 1.351 -2.564 -1.552 1.00 97.50 100 GLU A N 1
ATOM 756 C CA . GLU A 1 100 ? 0.563 -2.022 -0.453 1.00 97.50 100 GLU A CA 1
ATOM 757 C C . GLU A 1 100 ? -0.007 -3.168 0.382 1.00 97.50 100 GLU A C 1
ATOM 759 O O . GLU A 1 100 ? -0.391 -4.191 -0.170 1.00 97.50 100 GLU A O 1
ATOM 764 N N . ASN A 1 101 ? -0.119 -3.003 1.696 1.00 98.31 101 ASN A N 1
ATOM 765 C CA . ASN A 1 101 ? -0.906 -3.902 2.536 1.00 98.31 101 ASN A CA 1
ATOM 766 C C . ASN A 1 101 ? -2.403 -3.616 2.407 1.00 98.31 101 ASN A C 1
ATOM 768 O O . ASN A 1 101 ? -3.217 -4.536 2.438 1.00 98.31 101 ASN A O 1
ATOM 772 N N . ILE A 1 102 ? -2.753 -2.335 2.266 1.00 98.69 102 ILE A N 1
ATOM 773 C CA . ILE A 1 102 ? -4.128 -1.836 2.264 1.00 98.69 102 ILE A CA 1
ATOM 774 C C . ILE A 1 102 ? -4.338 -0.983 1.013 1.00 98.69 102 ILE A C 1
ATOM 776 O O . ILE A 1 102 ? -3.621 -0.008 0.794 1.00 98.69 102 ILE A O 1
ATOM 780 N N . ILE A 1 103 ? -5.345 -1.303 0.205 1.00 98.62 103 ILE A N 1
ATOM 781 C CA . ILE A 1 103 ? -5.755 -0.453 -0.919 1.00 98.62 103 ILE A CA 1
ATOM 782 C C . ILE A 1 103 ? -7.149 0.084 -0.648 1.00 98.62 103 ILE A C 1
ATOM 784 O O . ILE A 1 103 ? -8.088 -0.687 -0.451 1.00 98.62 103 ILE A O 1
ATOM 788 N N . ILE A 1 104 ? -7.271 1.407 -0.661 1.00 98.69 104 ILE A N 1
ATOM 789 C CA . ILE A 1 104 ? -8.505 2.131 -0.370 1.00 98.69 104 ILE A CA 1
ATOM 790 C C . ILE A 1 104 ? -9.152 2.544 -1.693 1.00 98.69 104 ILE A C 1
ATOM 792 O O . ILE A 1 104 ? -8.507 3.181 -2.527 1.00 98.69 104 ILE A O 1
ATOM 796 N N . ASP A 1 105 ? -10.420 2.199 -1.894 1.00 98.38 105 ASP A N 1
ATOM 797 C CA . ASP A 1 105 ? -11.224 2.715 -2.998 1.00 98.38 105 ASP A CA 1
ATOM 798 C C . ASP A 1 105 ? -12.115 3.855 -2.530 1.00 98.38 105 ASP A C 1
ATOM 800 O O . ASP A 1 105 ? -12.888 3.726 -1.583 1.00 98.38 105 ASP A O 1
ATOM 804 N N . GLY A 1 106 ? -11.963 4.994 -3.194 1.00 97.25 106 GLY A N 1
ATOM 805 C CA . GLY A 1 106 ? -12.508 6.263 -2.758 1.00 97.25 106 GLY A CA 1
ATOM 806 C C . GLY A 1 106 ? -12.920 7.158 -3.920 1.00 97.25 106 GLY A C 1
ATOM 807 O O . GLY A 1 106 ? -12.510 6.941 -5.065 1.00 97.25 106 GLY A O 1
ATOM 808 N N . PRO A 1 107 ? -13.723 8.196 -3.636 1.00 95.19 107 PRO A N 1
ATOM 809 C CA . PRO A 1 107 ? -14.234 9.094 -4.666 1.00 95.19 107 PRO A CA 1
ATOM 810 C C . PRO A 1 107 ? -13.184 10.098 -5.162 1.00 95.19 107 PRO A C 1
ATOM 812 O O . PRO A 1 107 ? -13.313 10.629 -6.262 1.00 95.19 107 PRO A O 1
ATOM 815 N N . ALA A 1 108 ? -12.155 10.394 -4.361 1.00 94.81 108 ALA A N 1
ATOM 816 C CA . ALA A 1 108 ? -11.145 11.379 -4.722 1.00 94.81 108 ALA A CA 1
ATOM 817 C C . ALA A 1 108 ? -10.204 10.821 -5.810 1.00 94.81 108 ALA A C 1
ATOM 819 O O . ALA A 1 108 ? -9.597 9.768 -5.603 1.00 94.81 108 ALA A O 1
ATOM 820 N N . PRO A 1 109 ? -10.004 11.531 -6.937 1.00 92.19 109 PRO A N 1
ATOM 821 C CA . PRO A 1 109 ? -9.128 11.062 -8.013 1.00 92.19 109 PRO A CA 1
ATOM 822 C C . PRO A 1 109 ? -7.648 11.083 -7.609 1.00 92.19 109 PRO A C 1
ATOM 824 O O . PRO A 1 109 ? -6.829 10.354 -8.166 1.00 92.19 109 PRO A O 1
ATOM 827 N N . ARG A 1 110 ? -7.290 11.921 -6.630 1.00 95.44 110 ARG A N 1
ATOM 828 C CA . ARG A 1 110 ? -5.940 12.020 -6.088 1.00 95.44 110 ARG A CA 1
ATOM 829 C C . ARG A 1 110 ? -5.986 12.286 -4.591 1.00 95.44 110 ARG A C 1
ATOM 831 O O . ARG A 1 110 ? -6.771 13.105 -4.126 1.00 95.44 110 ARG A O 1
ATOM 838 N N . ILE A 1 111 ? -5.091 11.609 -3.882 1.00 97.38 111 ILE A N 1
ATOM 839 C CA . ILE A 1 111 ? -4.784 11.822 -2.470 1.00 97.38 111 ILE A CA 1
ATOM 840 C C . ILE A 1 111 ? -3.303 12.178 -2.397 1.00 97.38 111 ILE A C 1
ATOM 842 O O . ILE A 1 111 ? -2.473 11.546 -3.057 1.00 97.38 111 ILE A O 1
ATOM 846 N N . THR A 1 112 ? -2.985 13.227 -1.652 1.00 96.81 112 THR A N 1
ATOM 847 C CA . THR A 1 112 ? -1.626 13.736 -1.469 1.00 96.81 112 THR A CA 1
ATOM 848 C C . THR A 1 112 ? -1.142 13.477 -0.048 1.00 96.81 112 THR A C 1
ATOM 850 O O . THR A 1 112 ? -1.940 13.186 0.836 1.00 96.81 112 THR A O 1
ATOM 853 N N . GLN A 1 113 ? 0.160 13.645 0.202 1.00 96.56 113 GLN A N 1
ATOM 854 C CA . GLN A 1 113 ? 0.710 13.577 1.561 1.00 96.56 113 GLN A CA 1
ATOM 855 C C . GLN A 1 113 ? -0.018 14.519 2.531 1.00 96.56 113 GLN A C 1
ATOM 857 O O . GLN A 1 113 ? -0.231 14.150 3.678 1.00 96.56 113 GLN A O 1
ATOM 862 N N . ALA A 1 114 ? -0.429 15.710 2.086 1.00 96.75 114 ALA A N 1
ATOM 863 C CA . ALA A 1 114 ? -1.126 16.670 2.939 1.00 96.75 114 ALA A CA 1
ATOM 864 C C . ALA A 1 114 ? -2.510 16.167 3.385 1.00 96.75 114 ALA A C 1
ATOM 866 O O . ALA A 1 114 ? -2.914 16.426 4.513 1.00 96.75 114 ALA A O 1
ATOM 867 N N . ASP A 1 115 ? -3.210 15.409 2.535 1.00 97.00 115 ASP A N 1
ATOM 868 C CA . ASP A 1 115 ? -4.528 14.850 2.857 1.00 97.00 115 ASP A CA 1
ATOM 869 C C . ASP A 1 115 ? -4.479 13.793 3.969 1.00 97.00 115 ASP A C 1
ATOM 871 O O . ASP A 1 115 ? -5.491 13.555 4.624 1.00 97.00 115 ASP A O 1
ATOM 875 N N . VAL A 1 116 ? -3.328 13.138 4.155 1.00 97.56 116 VAL A N 1
ATOM 876 C CA . VAL A 1 116 ? -3.155 11.988 5.062 1.00 97.56 116 VAL A CA 1
ATOM 877 C C . VAL A 1 116 ? -2.063 12.202 6.113 1.00 97.56 116 VAL A C 1
ATOM 879 O O . VAL A 1 116 ? -1.764 11.288 6.876 1.00 97.56 116 VAL A O 1
ATOM 882 N N . ALA A 1 117 ? -1.470 13.398 6.185 1.00 96.56 117 ALA A N 1
ATOM 883 C CA . ALA A 1 117 ? -0.338 13.693 7.067 1.00 96.56 117 ALA A CA 1
ATOM 884 C C . ALA A 1 117 ? -0.658 13.451 8.551 1.00 96.56 117 ALA A C 1
ATOM 886 O O . ALA A 1 117 ? 0.206 13.004 9.302 1.00 96.56 117 ALA A O 1
ATOM 887 N N . ALA A 1 118 ? -1.902 13.710 8.962 1.00 96.88 118 ALA A N 1
ATOM 888 C CA . ALA A 1 118 ? -2.373 13.481 10.327 1.00 96.88 118 ALA A CA 1
ATOM 889 C C . ALA A 1 118 ? -2.620 11.993 10.654 1.00 96.88 118 ALA A C 1
ATOM 891 O O . ALA A 1 118 ? -2.902 11.655 11.803 1.00 96.88 118 ALA A O 1
ATOM 892 N N . GLY A 1 119 ? -2.527 11.096 9.669 1.00 97.44 119 GLY A N 1
ATOM 893 C CA . GLY A 1 119 ? -2.857 9.684 9.820 1.00 97.44 119 GLY A CA 1
ATOM 894 C C . GLY A 1 119 ? -4.219 9.303 9.250 1.00 97.44 119 GLY A C 1
ATOM 895 O O . GLY A 1 119 ? -4.946 10.126 8.689 1.00 97.44 119 GLY A O 1
ATOM 896 N N . LEU A 1 120 ? -4.550 8.024 9.406 1.00 98.12 120 LEU A N 1
ATOM 897 C CA . LEU A 1 120 ? -5.826 7.435 9.021 1.00 98.12 120 LEU A CA 1
ATOM 898 C C . LEU A 1 120 ? -6.519 6.815 10.232 1.00 98.12 120 LEU A C 1
ATOM 900 O O . LEU A 1 120 ? -5.874 6.388 11.187 1.00 98.12 120 LEU A O 1
ATOM 904 N N . ILE A 1 121 ? -7.835 6.680 10.142 1.00 98.25 121 ILE A N 1
ATOM 905 C CA . ILE A 1 121 ? -8.637 5.856 11.040 1.00 98.25 121 ILE A CA 1
ATOM 906 C C . ILE A 1 121 ? -9.451 4.900 10.177 1.00 98.25 121 ILE A C 1
ATOM 908 O O . ILE A 1 121 ? -10.182 5.337 9.286 1.00 98.25 121 ILE A O 1
ATOM 912 N N . ILE A 1 122 ? -9.320 3.603 10.445 1.00 98.44 122 ILE A N 1
ATOM 913 C CA . ILE A 1 122 ? -10.153 2.562 9.840 1.00 98.44 122 ILE A CA 1
ATOM 914 C C . ILE A 1 122 ? -11.239 2.180 10.850 1.00 98.44 122 ILE A C 1
ATOM 916 O O . ILE A 1 122 ? -10.941 1.901 12.013 1.00 98.44 122 ILE A O 1
ATOM 920 N N . GLU A 1 123 ? -12.497 2.176 10.421 1.00 97.69 123 GLU A N 1
ATOM 921 C CA . GLU A 1 123 ? -13.614 1.670 11.221 1.00 97.69 123 GLU A CA 1
ATOM 922 C C . GLU A 1 123 ? -13.614 0.141 11.219 1.00 97.69 123 GLU A C 1
ATOM 924 O O . GLU A 1 123 ? -13.615 -0.486 10.160 1.00 97.69 123 GLU A O 1
ATOM 929 N N . THR A 1 124 ? -13.642 -0.465 12.405 1.00 96.25 124 THR A N 1
ATOM 930 C CA . THR A 1 124 ? -13.682 -1.924 12.568 1.00 96.25 124 THR A CA 1
ATOM 931 C C . THR A 1 124 ? -14.709 -2.319 13.625 1.00 96.25 124 THR A C 1
ATOM 933 O O . THR A 1 124 ? -15.146 -1.479 14.417 1.00 96.25 124 THR A O 1
ATOM 936 N N . ALA A 1 125 ? -15.069 -3.603 13.667 1.00 92.00 125 ALA A N 1
ATOM 937 C CA . ALA A 1 125 ? -15.955 -4.141 14.697 1.00 92.00 125 ALA A CA 1
ATOM 938 C C . ALA A 1 125 ? -15.335 -4.091 16.110 1.00 92.00 125 ALA A C 1
ATOM 940 O O . ALA A 1 125 ? -16.061 -3.918 17.088 1.00 92.00 125 ALA A O 1
ATOM 941 N N . ASP A 1 126 ? -14.005 -4.175 16.226 1.00 88.31 126 ASP A N 1
ATOM 942 C CA . ASP A 1 126 ? -13.296 -4.212 17.516 1.00 88.31 126 ASP A CA 1
ATOM 943 C C . ASP A 1 126 ? -12.950 -2.812 18.067 1.00 88.31 126 ASP A C 1
ATOM 945 O O . ASP A 1 126 ? -12.392 -2.690 19.171 1.00 88.31 126 ASP A O 1
ATOM 949 N N . GLY A 1 127 ? -13.260 -1.766 17.292 1.00 90.25 127 GLY A N 1
ATOM 950 C CA . GLY A 1 127 ? -12.950 -0.360 17.555 1.00 90.25 127 GLY A CA 1
ATOM 951 C C . GLY A 1 127 ? -12.174 0.317 16.414 1.00 90.25 127 GLY A C 1
ATOM 952 O O . GLY A 1 127 ? -11.821 -0.319 15.424 1.00 90.25 127 GLY A O 1
ATOM 953 N N . PRO A 1 128 ? -11.896 1.626 16.509 1.00 95.00 128 PRO A N 1
ATOM 954 C CA . PRO A 1 128 ? -11.117 2.317 15.488 1.00 95.00 128 PRO A CA 1
ATOM 955 C C . PRO A 1 128 ? -9.682 1.779 15.436 1.00 95.00 128 PRO A C 1
ATOM 957 O O . PRO A 1 128 ? -9.047 1.584 16.474 1.00 95.00 128 PRO A O 1
ATOM 960 N N . ALA A 1 129 ? -9.155 1.601 14.227 1.00 97.56 129 ALA A N 1
ATOM 961 C CA . ALA A 1 129 ? -7.760 1.255 13.998 1.00 97.56 129 ALA A CA 1
ATOM 962 C C . ALA A 1 129 ? -6.987 2.494 13.508 1.00 97.56 129 ALA A C 1
ATOM 964 O O . ALA A 1 129 ? -7.053 2.822 12.317 1.00 97.56 129 ALA A O 1
ATOM 965 N N . PRO A 1 130 ? -6.293 3.227 14.402 1.00 97.44 130 PRO A N 1
ATOM 966 C CA . PRO A 1 130 ? -5.527 4.402 14.015 1.00 97.44 130 PRO A CA 1
ATOM 967 C C . PRO A 1 130 ? -4.210 4.002 13.343 1.00 97.44 130 PRO A C 1
ATOM 969 O O . PRO A 1 130 ? -3.458 3.160 13.847 1.00 97.44 130 PRO A O 1
ATOM 972 N N . LEU A 1 131 ? -3.922 4.654 12.221 1.00 97.50 131 LEU A N 1
ATOM 973 C CA . LEU A 1 131 ? -2.647 4.599 11.520 1.00 97.50 131 LEU A CA 1
ATOM 974 C C . LEU A 1 131 ? -1.994 5.980 11.572 1.00 97.50 131 LEU A C 1
ATOM 976 O O . LEU A 1 131 ? -2.630 6.976 11.231 1.00 97.50 131 LEU A O 1
ATOM 980 N N . SER A 1 132 ? -0.728 6.059 11.964 1.00 96.12 132 SER A N 1
ATOM 981 C CA . SER A 1 132 ? 0.012 7.323 12.067 1.00 96.12 132 SER A CA 1
ATOM 982 C C . SER A 1 132 ? 1.404 7.218 11.444 1.00 96.12 132 SER A C 1
ATOM 984 O O . SER A 1 132 ? 1.738 6.205 10.826 1.00 96.12 132 SER A O 1
ATOM 986 N N . ASN A 1 133 ? 2.202 8.285 11.577 1.00 95.25 133 ASN A N 1
ATOM 987 C CA . ASN A 1 133 ? 3.534 8.412 10.969 1.00 95.25 133 ASN A CA 1
ATOM 988 C C . ASN A 1 133 ? 3.496 8.213 9.450 1.00 95.25 133 ASN A C 1
ATOM 990 O O . ASN A 1 133 ? 4.320 7.509 8.873 1.00 95.25 133 ASN A O 1
ATOM 994 N N . VAL A 1 134 ? 2.490 8.808 8.808 1.00 96.75 134 VAL A N 1
ATOM 995 C CA . VAL A 1 134 ? 2.288 8.642 7.374 1.00 96.75 134 VAL A CA 1
ATOM 996 C C . VAL A 1 134 ? 3.407 9.342 6.617 1.00 96.75 134 VAL A C 1
ATOM 998 O O . VAL A 1 134 ? 3.588 10.553 6.748 1.00 96.75 134 VAL A O 1
ATOM 1001 N N . VAL A 1 135 ? 4.130 8.596 5.790 1.00 96.06 135 VAL A N 1
ATOM 1002 C CA . VAL A 1 135 ? 5.192 9.120 4.925 1.00 96.06 135 VAL A CA 1
ATOM 1003 C C . VAL A 1 135 ? 5.026 8.599 3.507 1.00 96.06 135 VAL A C 1
ATOM 1005 O O . VAL A 1 135 ? 4.560 7.482 3.292 1.00 96.06 135 VAL A O 1
ATOM 1008 N N . VAL A 1 136 ? 5.430 9.395 2.518 1.00 96.94 136 VAL A N 1
ATOM 1009 C CA . VAL A 1 136 ? 5.418 8.957 1.118 1.00 96.94 136 VAL A CA 1
ATOM 1010 C C . VAL A 1 136 ? 6.303 7.725 0.964 1.00 96.94 136 VAL A C 1
ATOM 1012 O O . VAL A 1 136 ? 7.470 7.725 1.364 1.00 96.94 136 VAL A O 1
ATOM 1015 N N . ALA A 1 137 ? 5.762 6.678 0.345 1.00 95.50 137 ALA A N 1
ATOM 1016 C CA . ALA A 1 137 ? 6.549 5.506 0.026 1.00 95.50 137 ALA A CA 1
ATOM 1017 C C . ALA A 1 137 ? 7.388 5.769 -1.227 1.00 95.50 137 ALA A C 1
ATOM 1019 O O . ALA A 1 137 ? 6.934 5.565 -2.355 1.00 95.50 137 ALA A O 1
ATOM 1020 N N . ALA A 1 138 ? 8.615 6.242 -1.011 1.00 92.56 138 ALA A N 1
ATOM 1021 C CA . ALA A 1 138 ? 9.525 6.597 -2.090 1.00 92.56 138 ALA A CA 1
ATOM 1022 C C . ALA A 1 138 ? 9.755 5.402 -3.043 1.00 92.56 138 ALA A C 1
ATOM 1024 O O . ALA A 1 138 ? 10.071 4.295 -2.585 1.00 92.56 138 ALA A O 1
ATOM 1025 N N . PRO A 1 139 ? 9.616 5.596 -4.366 1.00 92.38 139 PRO A N 1
ATOM 1026 C CA . PRO A 1 139 ? 9.879 4.542 -5.335 1.00 92.38 139 PRO A CA 1
ATOM 1027 C C . PRO A 1 139 ? 11.368 4.194 -5.371 1.00 92.38 139 PRO A C 1
ATOM 1029 O O . PRO A 1 139 ? 12.235 5.019 -5.085 1.00 92.38 139 PRO A O 1
ATOM 1032 N N . CYS A 1 140 ? 11.683 2.959 -5.758 1.00 90.44 140 CYS A N 1
ATOM 1033 C CA . CYS A 1 140 ? 13.052 2.467 -5.856 1.00 90.44 140 CYS A CA 1
ATOM 1034 C C . CYS A 1 140 ? 13.357 1.964 -7.273 1.00 90.44 140 CYS A C 1
ATOM 1036 O O . CYS A 1 140 ? 12.462 1.785 -8.101 1.00 90.44 140 CYS A O 1
ATOM 1038 N N . MET A 1 141 ? 14.639 1.728 -7.568 1.00 91.25 141 MET A N 1
ATOM 1039 C CA . MET A 1 141 ? 15.065 1.285 -8.901 1.00 91.25 141 MET A CA 1
ATOM 1040 C C . MET A 1 141 ? 14.392 -0.035 -9.337 1.00 91.25 141 MET A C 1
ATOM 1042 O O . MET A 1 141 ? 13.830 -0.045 -10.434 1.00 91.25 141 MET A O 1
ATOM 1046 N N . PRO A 1 142 ? 14.363 -1.117 -8.524 1.00 90.94 142 PRO A N 1
ATOM 1047 C CA . PRO A 1 142 ? 13.734 -2.372 -8.944 1.00 90.94 142 PRO A CA 1
ATOM 1048 C C . PRO A 1 142 ? 12.246 -2.234 -9.280 1.00 90.94 142 PRO A C 1
ATOM 1050 O O . PRO A 1 142 ? 11.817 -2.727 -10.322 1.00 90.94 142 PRO A O 1
ATOM 1053 N N . SER A 1 143 ? 11.465 -1.531 -8.449 1.00 90.62 143 SER A N 1
ATOM 1054 C CA . SER A 1 143 ? 10.034 -1.332 -8.715 1.00 90.62 143 SER A CA 1
ATOM 1055 C C . SER A 1 143 ? 9.792 -0.441 -9.935 1.00 90.62 143 SER A C 1
ATOM 1057 O O . SER A 1 143 ? 8.854 -0.674 -10.689 1.00 90.62 143 SER A O 1
ATOM 1059 N N . SER A 1 144 ? 10.675 0.528 -10.188 1.00 93.38 144 SER A N 1
ATOM 1060 C CA . SER A 1 144 ? 10.598 1.398 -11.368 1.00 93.38 144 SER A CA 1
ATOM 1061 C C . SER A 1 144 ? 10.911 0.657 -12.663 1.00 93.38 144 SER A C 1
ATOM 1063 O O . SER A 1 144 ? 10.197 0.825 -13.647 1.00 93.38 144 SER A O 1
ATOM 1065 N N . LYS A 1 145 ? 11.921 -0.222 -12.670 1.00 92.62 145 LYS A N 1
ATOM 1066 C CA . LYS A 1 145 ? 12.183 -1.109 -13.815 1.00 92.62 145 LYS A CA 1
ATOM 1067 C C . LYS A 1 145 ? 11.026 -2.069 -14.071 1.00 92.62 145 LYS A C 1
ATOM 1069 O O . LYS A 1 145 ? 10.671 -2.300 -15.223 1.00 92.62 145 LYS A O 1
ATOM 1074 N N . PHE A 1 146 ? 10.428 -2.601 -13.005 1.00 92.88 146 PHE A N 1
ATOM 1075 C CA . PHE A 1 146 ? 9.234 -3.433 -13.109 1.00 92.88 146 PHE A CA 1
ATOM 1076 C C . PHE A 1 146 ? 8.058 -2.668 -13.721 1.00 92.88 146 PHE A C 1
ATOM 1078 O O . PHE A 1 146 ? 7.443 -3.172 -14.656 1.00 92.88 146 PHE A O 1
ATOM 1085 N N . ALA A 1 147 ? 7.810 -1.431 -13.277 1.00 94.38 147 ALA A N 1
ATOM 1086 C CA . ALA A 1 147 ? 6.777 -0.567 -13.846 1.00 94.38 147 ALA A CA 1
ATOM 1087 C C . ALA A 1 147 ? 6.996 -0.319 -15.347 1.00 94.38 147 ALA A C 1
ATOM 1089 O O . ALA A 1 147 ? 6.065 -0.428 -16.136 1.00 94.38 147 ALA A O 1
ATOM 1090 N N . LEU A 1 148 ? 8.240 -0.044 -15.749 1.00 94.38 148 LEU A N 1
ATOM 1091 C CA . LEU A 1 148 ? 8.616 0.176 -17.150 1.00 94.38 148 LEU A CA 1
ATOM 1092 C C . LEU A 1 148 ? 8.563 -1.096 -18.008 1.00 94.38 148 LEU A C 1
ATOM 1094 O O . LEU A 1 148 ? 8.536 -0.997 -19.230 1.00 94.38 148 LEU A O 1
ATOM 1098 N N . ARG A 1 149 ? 8.573 -2.284 -17.385 1.00 90.25 149 ARG A N 1
ATOM 1099 C CA . ARG A 1 149 ? 8.655 -3.599 -18.049 1.00 90.25 149 ARG A CA 1
ATOM 1100 C C . ARG A 1 149 ? 9.842 -3.747 -18.997 1.00 90.25 149 ARG A C 1
ATOM 1102 O O . ARG A 1 149 ? 9.817 -4.558 -19.919 1.00 90.25 149 ARG A O 1
ATOM 1109 N N . GLU A 1 150 ? 10.905 -3.004 -18.730 1.00 82.25 150 GLU A N 1
ATOM 1110 C CA . GLU A 1 150 ? 12.096 -2.971 -19.562 1.00 82.25 150 GLU A CA 1
ATOM 1111 C C . GLU A 1 150 ? 13.334 -3.170 -18.675 1.00 82.25 150 GLU A C 1
ATOM 1113 O O . GLU A 1 150 ? 13.803 -2.233 -18.022 1.00 82.25 150 GLU A O 1
ATOM 1118 N N . PRO A 1 151 ? 13.894 -4.394 -18.617 1.00 76.06 151 PRO A N 1
ATOM 1119 C CA . PRO A 1 151 ? 15.076 -4.676 -17.799 1.00 76.06 151 PRO A CA 1
ATOM 1120 C C . PRO A 1 151 ? 16.294 -3.805 -18.152 1.00 76.06 151 PRO A C 1
ATOM 1122 O O . PRO A 1 151 ? 17.104 -3.487 -17.273 1.00 76.06 151 PRO A O 1
ATOM 1125 N N . ALA A 1 152 ? 16.389 -3.406 -19.426 1.00 83.25 152 ALA A N 1
ATOM 1126 C CA . ALA A 1 152 ? 17.444 -2.572 -19.998 1.00 83.25 152 ALA A CA 1
ATOM 1127 C C . ALA A 1 152 ? 17.089 -1.071 -20.058 1.00 83.25 152 ALA A C 1
ATOM 1129 O O . ALA A 1 152 ? 17.776 -0.323 -20.751 1.00 83.25 152 ALA A O 1
ATOM 1130 N N . ALA A 1 153 ? 16.048 -0.626 -19.338 1.00 87.94 153 ALA A N 1
ATOM 1131 C CA . ALA A 1 153 ? 15.640 0.777 -19.309 1.00 87.94 153 ALA A CA 1
ATOM 1132 C C . ALA A 1 153 ? 16.820 1.702 -18.975 1.00 87.94 153 ALA A C 1
ATOM 1134 O O . ALA A 1 153 ? 17.617 1.416 -18.073 1.00 87.94 153 ALA A O 1
ATOM 1135 N N . SER A 1 154 ? 16.899 2.833 -19.679 1.00 92.94 154 SER A N 1
ATOM 1136 C CA . SER A 1 154 ? 17.941 3.831 -19.442 1.00 92.94 154 SER A CA 1
ATOM 1137 C C . SER A 1 154 ? 17.808 4.472 -18.055 1.00 92.94 154 SER A C 1
ATOM 1139 O O . SER A 1 154 ? 16.735 4.483 -17.441 1.00 92.94 154 SER A O 1
ATOM 1141 N N . THR A 1 155 ? 18.898 5.058 -17.557 1.00 93.38 155 THR A N 1
ATOM 1142 C CA . THR A 1 155 ? 18.909 5.790 -16.280 1.00 93.38 155 THR A CA 1
ATOM 1143 C C . THR A 1 155 ? 17.878 6.922 -16.265 1.00 93.38 155 THR A C 1
ATOM 1145 O O . THR A 1 155 ? 17.214 7.145 -15.254 1.00 93.38 155 THR A O 1
ATOM 1148 N N . GLU A 1 156 ? 17.702 7.616 -17.388 1.00 96.25 156 GLU A N 1
ATOM 1149 C CA . GLU A 1 156 ? 16.745 8.710 -17.560 1.00 96.25 156 GLU A CA 1
ATOM 1150 C C . GLU A 1 156 ? 15.304 8.201 -17.489 1.00 96.25 156 GLU A C 1
ATOM 1152 O O . GLU A 1 156 ? 14.478 8.798 -16.795 1.00 96.25 156 GLU A O 1
ATOM 1157 N N . ALA A 1 157 ? 15.008 7.074 -18.146 1.00 96.06 157 ALA A N 1
ATOM 1158 C CA . ALA A 1 157 ? 13.693 6.443 -18.093 1.00 96.06 157 ALA A CA 1
ATOM 1159 C C . ALA A 1 157 ? 13.347 5.993 -16.665 1.00 96.06 157 ALA A C 1
ATOM 1161 O O . ALA A 1 157 ? 12.260 6.291 -16.166 1.00 96.06 157 ALA A O 1
ATOM 1162 N N . ILE A 1 158 ? 14.296 5.357 -15.968 1.00 95.06 158 ILE A N 1
ATOM 1163 C CA . ILE A 1 158 ? 14.138 4.938 -14.567 1.00 95.06 158 ILE A CA 1
ATOM 1164 C C . ILE A 1 158 ? 13.909 6.154 -13.666 1.00 95.06 158 ILE A C 1
ATOM 1166 O O . ILE A 1 158 ? 12.982 6.150 -12.859 1.00 95.06 158 ILE A O 1
ATOM 1170 N N . LYS A 1 159 ? 14.708 7.216 -13.819 1.00 96.25 159 LYS A N 1
ATOM 1171 C CA . LYS A 1 159 ? 14.554 8.454 -13.046 1.00 96.25 159 LYS A CA 1
ATOM 1172 C C . LYS A 1 159 ? 13.189 9.101 -13.286 1.00 96.25 159 LYS A C 1
ATOM 1174 O O . LYS A 1 159 ? 12.544 9.504 -12.323 1.00 96.25 159 LYS A O 1
ATOM 1179 N N . SER A 1 160 ? 12.731 9.159 -14.537 1.00 97.31 160 SER A N 1
ATOM 1180 C CA . SER A 1 160 ? 11.401 9.673 -14.886 1.00 97.31 160 SER A CA 1
ATOM 1181 C C . SER A 1 160 ? 10.287 8.846 -14.238 1.00 97.31 160 SER A C 1
ATOM 1183 O O . SER A 1 160 ? 9.347 9.415 -13.685 1.00 97.31 160 SER A O 1
ATOM 1185 N N . ALA A 1 161 ? 10.404 7.514 -14.249 1.00 96.50 161 ALA A N 1
ATOM 1186 C CA . ALA A 1 161 ? 9.443 6.627 -13.598 1.00 96.50 161 ALA A CA 1
ATOM 1187 C C . ALA A 1 161 ? 9.417 6.822 -12.074 1.00 96.50 161 ALA A C 1
ATOM 1189 O O . ALA A 1 161 ? 8.338 6.922 -11.492 1.00 96.50 161 ALA A O 1
ATOM 1190 N N . MET A 1 162 ? 10.586 6.943 -11.435 1.00 96.31 162 MET A N 1
ATOM 1191 C CA . MET A 1 162 ? 10.691 7.239 -10.003 1.00 96.31 162 MET A CA 1
ATOM 1192 C C . MET A 1 162 ? 10.036 8.580 -9.663 1.00 96.31 162 MET A C 1
ATOM 1194 O O . MET A 1 162 ? 9.201 8.635 -8.774 1.00 96.31 162 MET A O 1
ATOM 1198 N N . GLN A 1 163 ? 10.348 9.648 -10.397 1.00 96.56 163 GLN A N 1
ATOM 1199 C CA . GLN A 1 163 ? 9.747 10.967 -10.165 1.00 96.56 163 GLN A CA 1
ATOM 1200 C C . GLN A 1 163 ? 8.224 10.954 -10.329 1.00 96.56 163 GLN A C 1
ATOM 1202 O O . GLN A 1 163 ? 7.518 11.610 -9.572 1.00 96.56 163 GLN A O 1
ATOM 1207 N N . PHE A 1 164 ? 7.713 10.193 -11.299 1.00 97.12 164 PHE A N 1
ATOM 1208 C CA . PHE A 1 164 ? 6.275 10.047 -11.498 1.00 97.12 164 PHE A CA 1
ATOM 1209 C C . PHE A 1 164 ? 5.598 9.313 -10.333 1.00 97.12 164 PHE A C 1
ATOM 1211 O O . PHE A 1 164 ? 4.555 9.749 -9.863 1.00 97.12 164 PHE A O 1
ATOM 1218 N N . MET A 1 165 ? 6.180 8.204 -9.868 1.00 96.31 165 MET A N 1
ATOM 1219 C CA . MET A 1 165 ? 5.617 7.384 -8.786 1.00 96.31 165 MET A CA 1
ATOM 1220 C C . MET A 1 165 ? 5.745 8.015 -7.392 1.00 96.31 165 MET A C 1
ATOM 1222 O O . MET A 1 165 ? 5.136 7.522 -6.439 1.00 96.31 165 MET A O 1
ATOM 1226 N N . ASP A 1 166 ? 6.535 9.078 -7.263 1.00 95.06 166 ASP A N 1
ATOM 1227 C CA . ASP A 1 166 ? 6.709 9.828 -6.024 1.00 95.06 166 ASP A CA 1
ATOM 1228 C C . ASP A 1 166 ? 5.437 10.626 -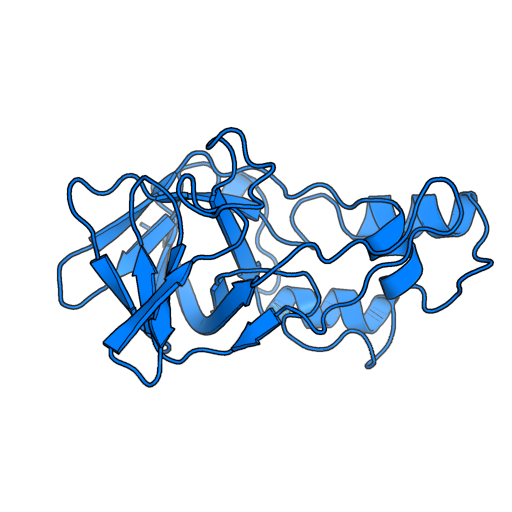5.650 1.00 95.06 166 ASP A C 1
ATOM 1230 O O . ASP A 1 166 ? 4.369 10.510 -6.263 1.00 95.06 166 ASP A O 1
ATOM 1234 N N . HIS A 1 167 ? 5.523 11.434 -4.594 1.00 94.44 167 HIS A N 1
ATOM 1235 C CA . HIS A 1 167 ? 4.453 12.309 -4.115 1.00 94.44 167 HIS A CA 1
ATOM 1236 C C . HIS A 1 167 ? 3.150 11.548 -3.813 1.00 94.44 167 HIS A C 1
ATOM 1238 O O . HIS A 1 167 ? 2.040 12.044 -4.043 1.00 94.44 167 HIS A O 1
ATOM 1244 N N . GLY A 1 168 ? 3.303 10.321 -3.309 1.00 95.06 168 GLY A N 1
ATOM 1245 C CA . GLY A 1 168 ? 2.216 9.469 -2.840 1.00 95.06 168 GLY A CA 1
ATOM 1246 C C . GLY A 1 168 ? 1.500 8.650 -3.914 1.00 95.06 168 GLY A C 1
ATOM 1247 O O . GLY A 1 168 ? 0.592 7.916 -3.547 1.00 95.06 168 GLY A O 1
ATOM 1248 N N . ILE A 1 169 ? 1.883 8.719 -5.202 1.00 95.75 169 ILE A N 1
ATOM 1249 C CA . ILE A 1 169 ? 1.238 7.893 -6.248 1.00 95.75 169 ILE A CA 1
ATOM 1250 C C . ILE A 1 169 ? 1.459 6.401 -5.988 1.00 95.75 169 ILE A C 1
ATOM 1252 O O . ILE A 1 169 ? 0.535 5.605 -6.129 1.00 95.75 169 ILE A O 1
ATOM 1256 N N . ARG A 1 170 ? 2.678 6.009 -5.601 1.00 95.44 170 ARG A N 1
ATOM 1257 C CA . ARG A 1 170 ? 2.996 4.617 -5.242 1.00 95.44 170 ARG A CA 1
ATOM 1258 C C . ARG A 1 170 ? 2.339 4.173 -3.930 1.00 95.44 170 ARG A C 1
ATOM 1260 O O . ARG A 1 170 ? 2.300 2.980 -3.650 1.00 95.44 170 ARG A O 1
ATOM 1267 N N . GLY A 1 171 ? 1.868 5.118 -3.121 1.00 97.12 171 GLY A N 1
ATOM 1268 C CA . GLY A 1 171 ? 1.331 4.886 -1.787 1.00 97.12 171 GLY A CA 1
ATOM 1269 C C . GLY A 1 171 ? 2.178 5.511 -0.681 1.00 97.12 171 GLY A C 1
ATOM 1270 O O . GLY A 1 171 ? 3.078 6.325 -0.912 1.00 97.12 171 GLY A O 1
ATOM 1271 N N . PHE A 1 172 ? 1.869 5.109 0.542 1.00 97.94 172 PHE A N 1
ATOM 1272 C CA . PHE A 1 172 ? 2.379 5.687 1.776 1.00 97.94 172 PHE A CA 1
ATOM 1273 C C . PHE A 1 172 ? 2.756 4.579 2.751 1.00 97.94 172 PHE A C 1
ATOM 1275 O O . PHE A 1 172 ? 2.100 3.538 2.788 1.00 97.94 172 PHE A O 1
ATOM 1282 N N . TYR A 1 173 ? 3.801 4.796 3.540 1.00 97.50 173 TYR A N 1
ATOM 1283 C CA . TYR A 1 173 ? 4.066 3.988 4.723 1.00 97.50 173 TYR A CA 1
ATOM 1284 C C . TYR A 1 173 ? 3.375 4.587 5.939 1.00 97.50 173 TYR A C 1
ATOM 1286 O O . TYR A 1 173 ? 3.124 5.791 5.982 1.00 97.50 173 TYR A O 1
ATOM 1294 N N . CYS A 1 174 ? 3.079 3.744 6.920 1.00 97.12 174 CYS A N 1
ATOM 1295 C CA . CYS A 1 174 ? 2.545 4.150 8.212 1.00 97.12 174 CYS A CA 1
ATOM 1296 C C . CYS A 1 174 ? 2.808 3.077 9.276 1.00 97.12 174 CYS A C 1
ATOM 1298 O O . CYS A 1 174 ? 3.293 1.979 8.983 1.00 97.12 174 CYS A O 1
ATOM 1300 N N . ASN A 1 175 ? 2.400 3.372 10.509 1.00 96.44 175 ASN A N 1
ATOM 1301 C CA . ASN A 1 175 ? 2.346 2.413 11.605 1.00 96.44 175 ASN A CA 1
ATOM 1302 C C . ASN A 1 175 ? 0.936 2.328 12.173 1.00 96.44 175 ASN A C 1
ATOM 1304 O O . ASN A 1 175 ? 0.238 3.335 12.267 1.00 96.44 175 ASN A O 1
ATOM 1308 N N . PHE A 1 176 ? 0.559 1.138 12.629 1.00 96.62 176 PHE A N 1
ATOM 1309 C CA . PHE A 1 176 ? -0.585 0.984 13.513 1.00 96.62 176 PHE A CA 1
ATOM 1310 C C . PHE A 1 176 ? -0.205 1.394 14.940 1.00 96.62 176 PHE A C 1
ATOM 1312 O O . PHE A 1 176 ? 0.795 0.918 15.478 1.00 96.62 176 PHE A O 1
ATOM 1319 N N . THR A 1 177 ? -1.005 2.268 15.552 1.00 94.81 177 THR A N 1
ATOM 1320 C CA . THR A 1 177 ? -0.736 2.838 16.887 1.00 94.81 177 THR A CA 1
ATOM 1321 C C . THR A 1 177 ? -1.868 2.613 17.882 1.00 94.81 177 THR A C 1
ATOM 1323 O O . THR A 1 177 ? -1.911 3.238 18.942 1.00 94.81 177 THR A O 1
ATOM 1326 N N . GLY A 1 178 ? -2.787 1.698 17.568 1.00 93.38 178 GLY A N 1
ATOM 1327 C CA . GLY A 1 178 ? -3.852 1.325 18.488 1.00 93.38 178 GLY A CA 1
ATOM 1328 C C . GLY A 1 178 ? -3.315 0.619 19.743 1.00 93.38 178 GLY A C 1
ATOM 1329 O O . GLY A 1 178 ? -2.282 -0.052 19.694 1.00 93.38 178 GLY A O 1
ATOM 1330 N N . PRO A 1 179 ? -4.024 0.735 20.881 1.00 90.38 179 PRO A N 1
ATOM 1331 C CA . PRO A 1 179 ? -3.584 0.181 22.165 1.00 90.38 179 PRO A CA 1
ATOM 1332 C C . PRO A 1 179 ? -3.685 -1.349 22.243 1.00 90.38 179 PRO A C 1
ATOM 1334 O O . PRO A 1 179 ? -3.104 -1.964 23.134 1.00 90.38 179 PRO A O 1
A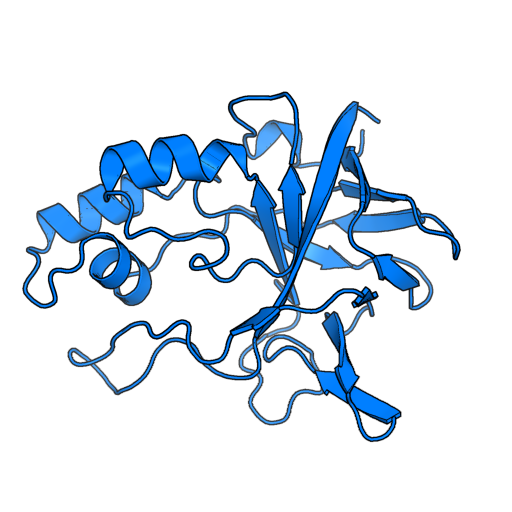TOM 1337 N N . LYS A 1 180 ? -4.444 -1.966 21.336 1.00 92.81 180 LYS A N 1
ATOM 1338 C CA . LYS A 1 180 ? -4.629 -3.414 21.213 1.00 92.81 180 LYS A CA 1
ATOM 1339 C C . LYS A 1 180 ? -4.632 -3.795 19.740 1.00 92.81 180 LYS A C 1
ATOM 1341 O O . LYS A 1 180 ? -4.922 -2.949 18.895 1.00 92.81 180 LYS A O 1
ATOM 1346 N N . ALA A 1 181 ? -4.341 -5.059 19.455 1.00 93.31 181 ALA A N 1
ATOM 1347 C CA . ALA A 1 181 ? -4.501 -5.591 18.112 1.00 93.31 181 ALA A CA 1
ATOM 1348 C C . ALA A 1 181 ? -5.960 -5.470 17.644 1.00 93.31 181 ALA A C 1
ATOM 1350 O O . ALA A 1 181 ? -6.888 -5.493 18.459 1.00 93.31 181 ALA A O 1
ATOM 1351 N N . VAL A 1 182 ? -6.142 -5.324 16.337 1.00 96.38 182 VAL A N 1
ATOM 1352 C CA . VAL A 1 182 ? -7.451 -5.123 15.709 1.00 96.38 182 VAL A CA 1
ATOM 1353 C C . VAL A 1 182 ? -7.504 -5.820 14.362 1.00 96.38 182 VAL A C 1
ATOM 1355 O O . VAL A 1 182 ? -6.519 -5.817 13.620 1.00 96.38 182 VAL A O 1
ATOM 1358 N N . THR A 1 183 ? -8.662 -6.383 14.043 1.00 96.94 183 THR A N 1
ATOM 1359 C CA . THR A 1 183 ? -8.914 -6.980 12.734 1.00 96.94 183 THR A CA 1
ATOM 1360 C C . THR A 1 183 ? -9.491 -5.928 11.797 1.00 96.94 183 THR A C 1
ATOM 1362 O O . THR A 1 183 ? -10.473 -5.260 12.120 1.00 96.94 183 THR A O 1
ATOM 1365 N N . ILE A 1 184 ? -8.894 -5.777 10.618 1.00 97.75 184 ILE A N 1
ATOM 1366 C CA . ILE A 1 184 ? -9.471 -5.019 9.507 1.00 97.75 184 ILE A CA 1
ATOM 1367 C C . ILE A 1 184 ? -9.910 -5.991 8.415 1.00 97.75 184 ILE A C 1
ATOM 1369 O O . ILE A 1 184 ? -9.241 -6.990 8.153 1.00 97.75 184 ILE A O 1
ATOM 1373 N N . CYS A 1 185 ? -11.016 -5.674 7.750 1.00 97.31 185 CYS A N 1
ATOM 1374 C CA . CYS A 1 185 ? -11.574 -6.486 6.671 1.00 97.31 185 CYS A CA 1
ATOM 1375 C C . CYS A 1 185 ? -11.753 -5.636 5.413 1.00 97.31 185 CYS A C 1
ATOM 1377 O O . CYS A 1 185 ? -11.856 -4.404 5.474 1.00 97.31 185 CYS A O 1
ATOM 1379 N N . ARG A 1 186 ? -11.861 -6.296 4.259 1.00 97.12 186 ARG A N 1
ATOM 1380 C CA . ARG A 1 186 ? -12.355 -5.641 3.042 1.00 97.12 186 ARG A CA 1
ATOM 1381 C C . ARG A 1 186 ? -13.721 -4.981 3.304 1.00 97.12 186 ARG A C 1
ATOM 1383 O O . ARG A 1 186 ? -14.570 -5.554 3.978 1.00 97.12 186 ARG A O 1
ATOM 1390 N N . GLY A 1 187 ? -13.933 -3.786 2.758 1.00 97.75 187 GLY A N 1
ATOM 1391 C CA . GLY A 1 187 ? -15.144 -2.978 2.939 1.00 97.75 187 GLY A CA 1
ATOM 1392 C C . GLY A 1 187 ? -15.137 -2.084 4.184 1.00 97.75 187 GLY A C 1
ATOM 1393 O O . GLY A 1 187 ? -16.032 -1.260 4.343 1.00 97.75 187 GLY A O 1
ATOM 1394 N N . ALA A 1 188 ? -14.131 -2.193 5.060 1.00 98.25 188 ALA A N 1
ATOM 1395 C CA . ALA A 1 188 ? -13.997 -1.281 6.193 1.00 98.25 188 ALA A CA 1
ATOM 1396 C C . ALA A 1 188 ? -13.823 0.168 5.713 1.00 98.25 188 ALA A C 1
ATOM 1398 O O . ALA A 1 188 ? -13.048 0.438 4.790 1.00 98.25 188 ALA A O 1
ATOM 1399 N N . LYS A 1 189 ? -14.529 1.107 6.348 1.00 98.62 189 LYS A N 1
ATOM 1400 C CA . LYS A 1 189 ? -14.462 2.531 6.004 1.00 98.62 189 LYS A CA 1
ATOM 1401 C C . LYS A 1 189 ? -13.179 3.153 6.527 1.00 98.62 189 LYS A C 1
ATOM 1403 O O . LYS A 1 189 ? -12.753 2.871 7.645 1.00 98.62 189 LYS A O 1
ATOM 1408 N N . VAL A 1 190 ? -12.595 4.040 5.731 1.00 98.69 190 VAL A N 1
ATOM 1409 C CA . VAL A 1 190 ? -11.336 4.713 6.041 1.00 98.69 190 VAL A CA 1
ATOM 1410 C C . VAL A 1 190 ? -11.510 6.223 5.983 1.00 98.69 190 VAL A C 1
ATOM 1412 O O . VAL A 1 190 ? -12.109 6.776 5.055 1.00 98.69 190 VAL A O 1
ATOM 1415 N N . TYR A 1 191 ? -10.937 6.898 6.971 1.00 98.50 191 TYR A N 1
ATOM 1416 C CA . TYR A 1 191 ? -10.987 8.344 7.126 1.00 98.50 191 TYR A CA 1
ATOM 1417 C C . TYR A 1 191 ? -9.586 8.902 7.3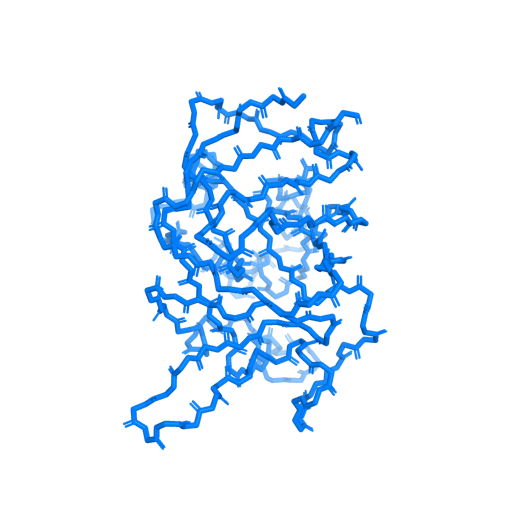46 1.00 98.50 191 TYR A C 1
ATOM 1419 O O . TYR A 1 191 ? -8.758 8.261 7.985 1.00 98.50 191 TYR A O 1
ATOM 1427 N N . ALA A 1 192 ? -9.335 10.119 6.875 1.00 97.81 192 ALA A N 1
ATOM 1428 C CA . ALA A 1 192 ? -8.191 10.904 7.315 1.00 97.81 192 ALA A CA 1
ATOM 1429 C C . ALA A 1 192 ? -8.451 11.439 8.730 1.00 97.81 192 ALA A C 1
ATOM 1431 O O . ALA A 1 192 ? -9.537 11.979 9.015 1.00 97.81 192 ALA A O 1
ATOM 1432 N N . SER A 1 193 ? -7.440 11.316 9.586 1.00 93.94 193 SER A N 1
ATOM 1433 C CA . SER A 1 193 ? -7.364 12.003 10.874 1.00 93.94 193 SER A CA 1
ATOM 1434 C C . SER A 1 193 ? -7.337 13.522 10.666 1.00 93.94 193 SER A C 1
ATOM 1436 O O . SER A 1 193 ? -6.995 14.006 9.586 1.00 93.94 193 SER A O 1
ATOM 1438 N N . VAL A 1 194 ? -7.749 14.275 11.686 1.00 80.38 194 VAL A N 1
ATOM 1439 C CA . VAL A 1 194 ? -7.724 15.749 11.707 1.00 80.38 194 VAL A CA 1
ATOM 1440 C C . VAL A 1 194 ? -6.854 16.248 12.841 1.00 80.38 194 VAL A C 1
ATOM 1442 O O . VAL A 1 194 ? -6.817 15.543 13.873 1.00 80.38 194 VAL A O 1
#

Foldseek 3Di:
DAFFAFFQWAKAQLDDQFDDDDLQTAGHLVSIDTDQKWKADLQAIWHADPVRDTRQHLCGNPRPNHPHPSLFRFWEAEPLLVVVLCVVQNPVSDPCSLVGRTYGYGDDNDDFCVQAQQFKWWDAPVGIWTKHPKDWPQDDQNVLCVSNVHSPDDPVSSVVSRVSCTRQSSTITTGTDDPDMGMDGGGTIMHHDD